Protein AF-A0A4Q1SDW2-F1 (afdb_monomer_lite)

Foldseek 3Di:
DDDDDDDDDDDDDDDDDDDDPDPDDDDDPDPPPDDCPPPPPPPDPPPPLFPAPVLLVVLVVLLVVLLVCLLLVLLVVCCVVCVVHNDDSVVLNVCLVQELVRVLSSNLSSLVSSCVPSQVVVCVVVVHGLCVRLVQVVVLCVVCVVVLLVLLLVLLVVLVVLLVVFDADLDFSLLSNLLPALVSLVSCLCCQLAVVLLVLLCSLLSHQLSNQLSVLVVCCVVVVDPPCCSVVPSNVVSLQVSLLVQLVVCCNRRVNGVSVSVSSSVLSSVLNCQCVVSVHSNSSSSSSSSNSNNVSVVVCVQCVRSVRSVSSND

Radius of gyration: 30.74 Å; chains: 1; bounding box: 97×63×90 Å

InterPro domains:
  IPR003675 CAAX prenyl protease 2/Lysostaphin resistance protein A-like domain [PF02517] (184-293)

pLDDT: mean 86.18, std 18.73, range [32.09, 98.81]

Sequence (314 aa):
MTPLEDDLQTEHPQEASGFPAVAVPTPTFGTVSGENVPPFPAEFFRPRMTPNIGHTALFFLLAFIALLIGQSLGIFLFQQLHFFGHQTLRQLANAAQDDPRVSLPVQGFSYALVALVVIPTFSLLWHEPFRIGIHWNADVARRRFLILALGGLGSGFGIGLLGNFLPMPKDPPIMQDIMHSPLGAWMMLIFGVTIAPLLEELAFRGFLLPSLVNGVRWLEREQIIGPAAARLVGIPVSILITSLGFAIMHSPQVSHAWGPLVLIGGVSIVLCIVRLTLDSLAASVVVHAAYNFTLFAGMIAATGGFRHLERLTT

Organism: NCBI:txid1560006

Secondary structure (DSSP, 8-state):
-----------------------PPP-------------------PPP--S-HHHHHHHHHHHHHHHHHHHHHHHHHHHHTTBTBS--HHHHHHHHHH-HHHHHHHHHHHHHHHHHHHHHHHHHHHTS-HHHHTT--HHHHHHTHHHHHHHHHHHHHHHHHHHTTS---SS-HHHHHHHT-HHHHHHHHHIIIIIHHHHHHIIIIIIIHHHHHHHHHHHHHTTSS-HHHIIIIIHHHHHHHHHHHHHHHTGGGGTT-HHHHHHHHHHHHHHHHHHHHTT-HHHHHHHHHHHHHHHHHHHHHHHTTTT-GGGG--

Structure (mmCIF, N/CA/C/O backbone):
data_AF-A0A4Q1SDW2-F1
#
_entry.id   AF-A0A4Q1SDW2-F1
#
loop_
_atom_site.group_PDB
_atom_site.id
_atom_site.type_symbol
_atom_site.label_atom_id
_atom_site.label_alt_id
_atom_site.label_comp_id
_atom_site.label_asym_id
_atom_site.label_entity_id
_atom_site.label_seq_id
_atom_site.pdbx_PDB_ins_code
_atom_site.Cartn_x
_atom_site.Cartn_y
_atom_site.Cartn_z
_atom_site.occupancy
_atom_site.B_iso_or_equiv
_atom_site.auth_seq_id
_atom_site.auth_comp_id
_atom_site.auth_asym_id
_atom_site.auth_atom_id
_atom_site.pdbx_PDB_model_num
ATOM 1 N N . MET A 1 1 ? -70.240 5.453 -57.716 1.00 38.56 1 MET A N 1
ATOM 2 C CA . MET A 1 1 ? -69.817 6.395 -58.770 1.00 38.56 1 MET A CA 1
ATOM 3 C C . MET A 1 1 ? -68.314 6.575 -58.643 1.00 38.56 1 MET A C 1
ATOM 5 O O . MET A 1 1 ? -67.865 7.052 -57.614 1.00 38.56 1 MET A O 1
ATOM 9 N N . THR A 1 2 ? -67.551 6.087 -59.616 1.00 43.25 2 THR A N 1
ATOM 10 C CA . THR A 1 2 ? -66.193 6.559 -59.961 1.00 43.25 2 THR A CA 1
ATOM 11 C C . THR A 1 2 ? -66.293 7.929 -60.666 1.00 43.25 2 THR A C 1
ATOM 13 O O . THR A 1 2 ? -67.409 8.294 -61.044 1.00 43.25 2 THR A O 1
ATOM 16 N N . PRO A 1 3 ? -65.190 8.584 -61.073 1.00 55.31 3 PRO A N 1
ATOM 17 C CA . PRO A 1 3 ? -63.931 8.935 -60.388 1.00 55.31 3 PRO A CA 1
ATOM 18 C C . PRO A 1 3 ? -63.609 10.448 -60.592 1.00 55.31 3 PRO A C 1
ATOM 20 O O . PRO A 1 3 ? -64.403 11.139 -61.223 1.00 55.31 3 PRO A O 1
ATOM 23 N N . LEU A 1 4 ? -62.464 10.953 -60.104 1.00 38.81 4 LEU A N 1
ATOM 24 C CA . LEU A 1 4 ? -61.458 11.727 -60.878 1.00 38.81 4 LEU A CA 1
ATOM 25 C C . LEU A 1 4 ? -60.525 12.564 -59.986 1.00 38.81 4 LEU A C 1
ATOM 27 O O . LEU A 1 4 ? -60.952 13.248 -59.059 1.00 38.81 4 LEU A O 1
ATOM 31 N N . GLU A 1 5 ? -59.243 12.431 -60.316 1.00 44.06 5 GLU A N 1
ATOM 32 C CA . GLU A 1 5 ? -58.085 13.233 -59.928 1.00 44.06 5 GLU A CA 1
ATOM 33 C C . GLU A 1 5 ? -58.186 14.665 -60.490 1.00 44.06 5 GLU A C 1
ATOM 35 O O . GLU A 1 5 ? -58.729 14.846 -61.575 1.00 44.06 5 GLU A O 1
ATOM 40 N N . ASP A 1 6 ? -57.626 15.642 -59.771 1.00 42.97 6 ASP A N 1
ATOM 41 C CA . ASP A 1 6 ? -57.146 16.937 -60.292 1.00 42.97 6 ASP A CA 1
ATOM 42 C C . ASP A 1 6 ? -56.081 17.427 -59.283 1.00 42.97 6 ASP A C 1
ATOM 44 O O . ASP A 1 6 ? -56.359 17.553 -58.090 1.00 42.97 6 ASP A O 1
ATOM 48 N N . ASP A 1 7 ? -54.785 17.370 -59.580 1.00 38.41 7 ASP A N 1
ATOM 49 C CA . ASP A 1 7 ? -53.998 18.225 -60.479 1.00 38.41 7 ASP A CA 1
ATOM 50 C C . ASP A 1 7 ? -53.722 19.613 -59.867 1.00 38.41 7 ASP A C 1
ATOM 52 O O . ASP A 1 7 ? -54.578 20.492 -59.796 1.00 38.41 7 ASP A O 1
ATOM 56 N N . LEU A 1 8 ? -52.494 19.794 -59.371 1.00 37.44 8 LEU A N 1
ATOM 57 C CA . LEU A 1 8 ? -51.951 21.095 -58.977 1.00 37.44 8 LEU A CA 1
ATOM 58 C C . LEU A 1 8 ? -50.502 21.178 -59.455 1.00 37.44 8 LEU A C 1
ATOM 60 O O . LEU A 1 8 ? -49.563 20.734 -58.791 1.00 37.44 8 LEU A O 1
ATOM 64 N N . GLN A 1 9 ? -50.351 21.777 -60.632 1.00 32.47 9 GLN A N 1
ATOM 65 C CA . GLN A 1 9 ? -49.105 22.295 -61.177 1.00 32.47 9 GLN A CA 1
ATOM 66 C C . GLN A 1 9 ? -49.153 23.831 -61.247 1.00 32.47 9 GLN A C 1
ATOM 68 O O . GLN A 1 9 ? -50.190 24.407 -61.563 1.00 32.47 9 GLN A O 1
ATOM 73 N N . THR A 1 10 ? -47.967 24.439 -61.064 1.00 32.09 10 THR A N 1
ATOM 74 C CA . THR A 1 10 ? -47.515 25.789 -61.502 1.00 32.09 10 THR A CA 1
ATOM 75 C C . THR A 1 10 ? -48.103 27.008 -60.757 1.00 32.09 10 THR A C 1
ATOM 77 O O . THR A 1 10 ? -49.274 27.024 -60.429 1.00 32.09 10 THR A O 1
ATOM 80 N N . GLU A 1 11 ? -47.386 28.085 -60.401 1.00 32.66 11 GLU A N 1
ATOM 81 C CA . GLU A 1 11 ? -46.108 28.643 -60.866 1.00 32.66 11 GLU A CA 1
ATOM 82 C C . GLU A 1 11 ? -45.588 29.739 -59.887 1.00 32.66 11 GLU A C 1
ATOM 84 O O . GLU A 1 11 ? -46.384 30.462 -59.297 1.00 32.66 11 GLU A O 1
ATOM 89 N N . HIS A 1 12 ? -44.252 29.845 -59.771 1.00 36.00 12 HIS A N 1
ATOM 90 C CA . HIS A 1 12 ? -43.360 30.993 -59.456 1.00 36.00 12 HIS A CA 1
ATOM 91 C C . HIS A 1 12 ? -43.600 31.991 -58.285 1.00 36.00 12 HIS A C 1
ATOM 93 O O . HIS A 1 12 ? -44.704 32.460 -58.032 1.00 36.00 12 HIS A O 1
ATOM 99 N N . PRO A 1 13 ? -42.507 32.433 -57.615 1.00 33.06 13 PRO A N 1
ATOM 100 C CA . PRO A 1 13 ? -41.787 33.621 -58.104 1.00 33.06 13 PRO A CA 1
ATOM 101 C C . PRO A 1 13 ? -40.260 33.483 -58.199 1.00 33.06 13 PRO A C 1
ATOM 103 O O . PRO A 1 13 ? -39.630 32.631 -57.577 1.00 33.06 13 PRO A O 1
ATOM 106 N N . GLN A 1 14 ? -39.702 34.342 -59.052 1.00 36.50 14 GLN A N 1
ATOM 107 C CA . GLN A 1 14 ? -38.292 34.511 -59.386 1.00 36.50 14 GLN A CA 1
ATOM 108 C C . GLN A 1 14 ? -37.478 35.222 -58.287 1.00 36.50 14 GLN A C 1
ATOM 110 O O . GLN A 1 14 ? -37.950 36.149 -57.638 1.00 36.50 14 GLN A O 1
ATOM 115 N N . GLU A 1 15 ? -36.238 34.744 -58.166 1.00 41.88 15 GLU A N 1
ATOM 116 C CA . GLU A 1 15 ? -34.953 35.395 -57.861 1.00 41.88 15 GLU A CA 1
ATOM 117 C C . GLU A 1 15 ? -34.865 36.683 -57.020 1.00 41.88 15 GLU A C 1
ATOM 119 O O . GLU A 1 15 ? -35.291 37.765 -57.414 1.00 41.88 15 GLU A O 1
ATOM 124 N N . ALA A 1 16 ? -34.031 36.591 -55.976 1.00 35.09 16 ALA A N 1
ATOM 125 C CA . ALA A 1 16 ? -33.112 37.660 -55.596 1.00 35.09 16 ALA A CA 1
ATOM 126 C C . ALA A 1 16 ? -31.698 37.085 -55.374 1.00 35.09 16 ALA A C 1
ATOM 128 O O . ALA A 1 16 ? -31.408 36.429 -54.378 1.00 35.09 16 ALA A O 1
ATOM 129 N N . SER A 1 17 ? -30.859 37.310 -56.384 1.00 40.81 17 SER A N 1
ATOM 130 C CA . SER A 1 17 ? -29.402 37.488 -56.391 1.00 40.81 17 SER A CA 1
ATOM 131 C C . SER A 1 17 ? -28.571 37.186 -55.129 1.00 40.81 17 SER A C 1
ATOM 133 O O . SER A 1 17 ? -28.680 37.876 -54.116 1.00 40.81 17 SER A O 1
ATOM 135 N N . GLY A 1 18 ? -27.539 36.358 -55.336 1.00 39.91 18 GLY A N 1
ATOM 136 C CA . GLY A 1 18 ? -26.171 36.732 -54.965 1.00 39.91 18 GLY A CA 1
ATOM 137 C C . GLY A 1 18 ? -25.461 35.792 -54.002 1.00 39.91 18 GLY A C 1
ATOM 138 O O . GLY A 1 18 ? -25.510 36.045 -52.816 1.00 39.91 18 GLY A O 1
ATOM 139 N N . PHE A 1 19 ? -24.748 34.789 -54.526 1.00 38.56 19 PHE A N 1
ATOM 140 C CA . PHE A 1 19 ? -23.366 34.411 -54.165 1.00 38.56 19 PHE A CA 1
ATOM 141 C C . PHE A 1 19 ? -22.850 33.432 -55.243 1.00 38.56 19 PHE A C 1
ATOM 143 O O . PHE A 1 19 ? -23.593 32.530 -55.635 1.00 38.56 19 PHE A O 1
ATOM 150 N N . PRO A 1 20 ? -21.622 33.587 -55.776 1.00 41.34 20 PRO A N 1
ATOM 151 C CA . PRO A 1 20 ? -21.088 32.651 -56.760 1.00 41.34 20 PRO A CA 1
ATOM 152 C C . PRO A 1 20 ? -20.878 31.274 -56.120 1.00 41.34 20 PRO A C 1
ATOM 154 O O . PRO A 1 20 ? -20.334 31.167 -55.020 1.00 41.34 20 PRO A O 1
ATOM 157 N N . ALA A 1 21 ? -21.299 30.219 -56.820 1.00 43.81 21 ALA A N 1
ATOM 158 C CA . ALA A 1 21 ? -21.033 28.842 -56.431 1.00 43.81 21 ALA A CA 1
ATOM 159 C C . ALA A 1 21 ? -19.514 28.624 -56.339 1.00 43.81 21 ALA A C 1
ATOM 161 O O . ALA A 1 21 ? -18.807 28.638 -57.348 1.00 43.81 21 ALA A O 1
ATOM 162 N N . VAL A 1 22 ? -19.005 28.442 -55.121 1.00 44.62 22 VAL A N 1
ATOM 163 C CA . VAL A 1 22 ? -17.627 28.006 -54.898 1.00 44.62 22 VAL A CA 1
ATOM 164 C C . VAL A 1 22 ? -17.533 26.574 -55.410 1.00 44.62 22 VAL A C 1
ATOM 166 O O . VAL A 1 22 ? -18.111 25.658 -54.826 1.00 44.62 22 VAL A O 1
ATOM 169 N N . ALA A 1 23 ? -16.832 26.382 -56.526 1.00 44.25 23 ALA A N 1
ATOM 170 C CA . ALA A 1 23 ? -16.459 25.057 -56.990 1.00 44.25 23 ALA A CA 1
ATOM 171 C C . ALA A 1 23 ? -15.641 24.375 -55.885 1.00 44.25 23 ALA A C 1
ATOM 173 O O . ALA A 1 23 ? -14.554 24.833 -55.533 1.00 44.25 23 ALA A O 1
ATOM 174 N N . VAL A 1 24 ? -16.177 23.297 -55.315 1.00 47.66 24 VAL A N 1
ATOM 175 C CA . VAL A 1 24 ? -15.423 22.419 -54.419 1.00 47.66 24 VAL A CA 1
ATOM 176 C C . VAL A 1 24 ? -14.307 21.792 -55.262 1.00 47.66 24 VAL A C 1
ATOM 178 O O . VAL A 1 24 ? -14.626 21.089 -56.226 1.00 47.66 24 VAL A O 1
ATOM 181 N N . PRO A 1 25 ? -13.016 22.027 -54.964 1.00 42.66 25 PRO A N 1
ATOM 182 C CA . PRO A 1 25 ? -11.951 21.389 -55.715 1.00 42.66 25 PRO A CA 1
ATOM 183 C C . PRO A 1 25 ? -12.013 19.889 -55.439 1.00 42.66 25 PRO A C 1
ATOM 185 O O . PRO A 1 25 ? -11.888 19.442 -54.299 1.00 42.66 25 PRO A O 1
ATOM 188 N N . THR A 1 26 ? -12.218 19.099 -56.488 1.00 43.81 26 THR A N 1
ATOM 189 C CA . THR A 1 26 ? -11.988 17.656 -56.444 1.00 43.81 26 THR A CA 1
ATOM 190 C C . THR A 1 26 ? -10.513 17.442 -56.087 1.00 43.81 26 THR A C 1
ATOM 192 O O . THR A 1 26 ? -9.664 18.061 -56.732 1.00 43.81 26 THR A O 1
ATOM 195 N N . PRO A 1 27 ? -10.158 16.623 -55.080 1.00 39.97 27 PRO A N 1
ATOM 196 C CA . PRO A 1 27 ? -8.759 16.406 -54.750 1.00 39.97 27 PRO A CA 1
ATOM 197 C C . PRO A 1 27 ? -8.099 15.656 -55.908 1.00 39.97 27 PRO A C 1
ATOM 199 O O . PRO A 1 27 ? -8.271 14.451 -56.084 1.00 39.97 27 PRO A O 1
ATOM 202 N N . THR A 1 28 ? -7.343 16.383 -56.725 1.00 41.81 28 THR A N 1
ATOM 203 C CA . THR A 1 28 ? -6.360 15.802 -57.630 1.00 41.81 28 THR A CA 1
ATOM 204 C C . THR A 1 28 ? -5.290 15.147 -56.771 1.00 41.81 28 THR A C 1
ATOM 206 O O . THR A 1 28 ? -4.496 15.839 -56.133 1.00 41.81 28 THR A O 1
ATOM 209 N N . PHE A 1 29 ? -5.264 13.814 -56.743 1.00 46.78 29 PHE A N 1
ATOM 210 C CA . PHE A 1 29 ? -4.116 13.056 -56.255 1.00 46.78 29 PHE A CA 1
ATOM 211 C C . PHE A 1 29 ? -2.945 13.291 -57.213 1.00 46.78 29 PHE A C 1
ATOM 213 O O . PHE A 1 29 ? -2.708 12.526 -58.144 1.00 46.78 29 PHE A O 1
ATOM 220 N N . GLY A 1 30 ? -2.240 14.401 -57.005 1.00 38.22 30 GLY A N 1
ATOM 221 C CA . GLY A 1 30 ? -0.928 14.614 -57.583 1.00 38.22 30 GLY A CA 1
ATOM 222 C C . GLY A 1 30 ? 0.031 13.605 -56.967 1.00 38.22 30 GLY A C 1
ATOM 223 O O . GLY A 1 30 ? 0.191 13.548 -55.749 1.00 38.22 30 GLY A O 1
ATOM 224 N N . THR A 1 31 ? 0.666 12.796 -57.806 1.00 43.88 31 THR A N 1
ATOM 225 C CA . THR A 1 31 ? 1.864 12.045 -57.438 1.00 43.88 31 THR A CA 1
ATOM 226 C C . THR A 1 31 ? 2.950 13.048 -57.061 1.00 43.88 31 THR A C 1
ATOM 228 O O . THR A 1 31 ? 3.636 13.578 -57.934 1.00 43.88 31 THR A O 1
ATOM 231 N N . VAL A 1 32 ? 3.081 13.344 -55.766 1.00 45.25 32 VAL A N 1
ATOM 232 C CA . VAL A 1 32 ? 4.218 14.097 -55.233 1.00 45.25 32 VAL A CA 1
ATOM 233 C C . VAL A 1 32 ? 5.438 13.193 -55.354 1.00 45.25 32 VAL A C 1
ATOM 235 O O . VAL A 1 32 ? 5.646 12.260 -54.581 1.00 45.25 32 VAL A O 1
ATOM 238 N N . SER A 1 33 ? 6.217 13.441 -56.397 1.00 48.88 33 SER A N 1
ATOM 239 C CA . SER A 1 33 ? 7.547 12.891 -56.576 1.00 48.88 33 SER A CA 1
ATOM 240 C C . SER A 1 33 ? 8.461 13.401 -55.463 1.00 48.88 33 SER A C 1
ATOM 242 O O . SER A 1 33 ? 8.818 14.573 -55.456 1.00 48.88 33 SER A O 1
ATOM 244 N N . GLY A 1 34 ? 8.851 12.508 -54.554 1.00 52.38 34 GLY A N 1
ATOM 245 C CA . GLY A 1 34 ? 10.185 12.483 -53.946 1.00 52.38 34 GLY A CA 1
ATOM 246 C C . GLY A 1 34 ? 10.730 13.773 -53.330 1.00 52.38 34 GLY A C 1
ATOM 247 O O . GLY A 1 34 ? 11.931 14.012 -53.445 1.00 52.38 34 GLY A O 1
ATOM 248 N N . GLU A 1 35 ? 9.917 14.581 -52.649 1.00 44.59 35 GLU A N 1
ATOM 249 C CA . GLU A 1 35 ? 10.481 15.550 -51.713 1.00 44.59 35 GLU A CA 1
ATOM 250 C C . GLU A 1 35 ? 10.954 14.795 -50.472 1.00 44.59 35 GLU A C 1
ATOM 252 O O . GLU A 1 35 ? 10.166 14.256 -49.693 1.00 44.59 35 GLU A O 1
ATOM 257 N N . ASN A 1 36 ? 12.279 14.723 -50.334 1.00 54.94 36 ASN A N 1
ATOM 258 C CA . ASN A 1 36 ? 12.968 14.341 -49.113 1.00 54.94 36 ASN A CA 1
ATOM 259 C C . ASN A 1 36 ? 12.512 15.271 -47.983 1.00 54.94 36 ASN A C 1
ATOM 261 O O . ASN A 1 36 ? 13.149 16.287 -47.713 1.00 54.94 36 ASN A O 1
ATOM 265 N N . VAL A 1 37 ? 11.420 14.913 -47.308 1.00 55.66 37 VAL A N 1
ATOM 266 C CA . VAL A 1 37 ? 11.174 15.371 -45.946 1.00 55.66 37 VAL A CA 1
ATOM 267 C C . VAL A 1 37 ? 12.397 14.899 -45.164 1.00 55.66 37 VAL A C 1
ATOM 269 O O . VAL A 1 37 ? 12.600 13.682 -45.073 1.00 55.66 37 VAL A O 1
ATOM 272 N N . PRO A 1 38 ? 13.271 15.799 -44.672 1.00 55.69 38 PRO A N 1
ATOM 273 C CA . PRO A 1 38 ? 14.366 15.361 -43.828 1.00 55.69 38 PRO A CA 1
ATOM 274 C C . PRO A 1 38 ? 13.730 14.561 -42.688 1.00 55.69 38 PRO A C 1
ATOM 276 O O . PRO A 1 38 ? 12.723 15.023 -42.138 1.00 55.69 38 PRO A O 1
ATOM 279 N N . PRO A 1 39 ? 14.229 13.353 -42.362 1.00 62.28 39 PRO A N 1
ATOM 280 C CA . PRO A 1 39 ? 13.718 12.640 -41.205 1.00 62.28 39 PRO A CA 1
ATOM 281 C C . PRO A 1 39 ? 13.776 13.631 -40.050 1.00 62.28 39 PRO A C 1
ATOM 283 O O . PRO A 1 39 ? 14.839 14.211 -39.810 1.00 62.28 39 PRO A O 1
ATOM 286 N N . PHE A 1 40 ? 12.636 13.888 -39.393 1.00 57.00 40 PHE A N 1
ATOM 287 C CA . PHE A 1 40 ? 12.644 14.606 -38.122 1.00 57.00 40 PHE A CA 1
ATOM 288 C C . PHE A 1 40 ? 13.808 14.022 -37.329 1.00 57.00 40 PHE A C 1
ATOM 290 O O . PHE A 1 40 ? 13.846 12.790 -37.203 1.00 57.00 40 PHE A O 1
ATOM 297 N N . PRO A 1 41 ? 14.795 14.828 -36.893 1.00 50.66 41 PRO A N 1
ATOM 298 C CA . PRO A 1 41 ? 15.899 14.276 -36.144 1.00 50.66 41 PRO A CA 1
ATOM 299 C C . PRO A 1 41 ? 15.267 13.516 -34.987 1.00 50.66 41 PRO A C 1
ATOM 301 O O . PRO A 1 41 ? 14.543 14.088 -34.173 1.00 50.66 41 PRO A O 1
ATOM 304 N N . ALA A 1 42 ? 15.483 12.201 -34.959 1.00 49.66 42 ALA A N 1
ATOM 305 C CA . ALA A 1 42 ? 15.087 11.325 -33.869 1.00 49.66 42 ALA A CA 1
ATOM 306 C C . ALA A 1 42 ? 15.963 11.616 -32.639 1.00 49.66 42 ALA A C 1
ATOM 308 O O . ALA A 1 42 ? 16.452 10.710 -31.964 1.00 49.66 42 ALA A O 1
ATOM 309 N N . GLU A 1 43 ? 16.203 12.898 -32.365 1.00 48.88 43 GLU A N 1
ATOM 310 C CA . GLU A 1 43 ? 16.789 13.390 -31.146 1.00 48.88 43 GLU A CA 1
ATOM 311 C C . GLU A 1 43 ? 15.797 13.103 -30.016 1.00 48.88 43 GLU A C 1
ATOM 313 O O . GLU A 1 43 ? 14.906 13.869 -29.672 1.00 48.88 43 GLU A O 1
ATOM 318 N N . PHE A 1 44 ? 15.992 11.920 -29.441 1.00 50.44 44 PHE A N 1
ATOM 319 C CA . PHE A 1 44 ? 15.917 11.688 -28.010 1.00 50.44 44 PHE A CA 1
ATOM 320 C C . PHE A 1 44 ? 14.566 11.950 -27.332 1.00 50.44 44 PHE A C 1
ATOM 322 O O . PHE A 1 44 ? 14.526 12.554 -26.260 1.00 50.44 44 PHE A O 1
ATOM 329 N N . PHE A 1 45 ? 13.480 11.321 -27.792 1.00 47.75 45 PHE A N 1
ATOM 330 C CA . PHE A 1 45 ? 12.442 10.910 -26.835 1.00 47.75 45 PHE A CA 1
ATOM 331 C C . PHE A 1 45 ? 13.014 9.803 -25.938 1.00 47.75 45 PHE A C 1
ATOM 333 O O . PHE A 1 45 ? 12.760 8.615 -26.120 1.00 47.75 45 PHE A O 1
ATOM 340 N N . ARG A 1 46 ? 13.858 10.180 -24.970 1.00 60.31 46 ARG A N 1
ATOM 341 C CA . ARG A 1 46 ? 14.246 9.291 -23.875 1.00 60.31 46 ARG A CA 1
ATOM 342 C C . ARG A 1 46 ? 13.017 9.185 -22.968 1.00 60.31 46 ARG A C 1
ATOM 344 O O . ARG A 1 46 ? 12.631 10.206 -22.400 1.00 60.31 46 ARG A O 1
ATOM 351 N N . PRO A 1 47 ? 12.398 7.998 -22.808 1.00 66.75 47 PRO A N 1
ATOM 352 C CA . PRO A 1 47 ? 11.281 7.849 -21.885 1.00 66.75 47 PRO A CA 1
ATOM 353 C C . PRO A 1 47 ? 11.718 8.336 -20.504 1.00 66.75 47 PRO A C 1
ATOM 355 O O . PRO A 1 47 ? 12.765 7.906 -20.007 1.00 66.75 47 PRO A O 1
ATOM 358 N N . ARG A 1 48 ? 10.957 9.260 -19.907 1.00 72.00 48 ARG A N 1
ATOM 359 C CA . ARG A 1 48 ? 11.229 9.734 -18.548 1.00 72.00 48 ARG A CA 1
ATOM 360 C C . ARG A 1 48 ? 11.138 8.538 -17.599 1.00 72.00 48 ARG A C 1
ATOM 362 O O . ARG A 1 48 ? 10.103 7.890 -17.498 1.00 72.00 48 ARG A O 1
ATOM 369 N N . MET A 1 49 ? 12.240 8.234 -16.919 1.00 84.50 49 MET A N 1
ATOM 370 C CA . MET A 1 49 ? 12.333 7.152 -15.935 1.00 84.50 49 MET A CA 1
ATOM 371 C C . MET A 1 49 ? 11.858 7.650 -14.565 1.00 84.50 49 MET A C 1
ATOM 373 O O . MET A 1 49 ? 12.639 7.801 -13.626 1.00 84.50 49 MET A O 1
ATOM 377 N N . THR A 1 50 ? 10.574 7.996 -14.483 1.00 89.94 50 THR A N 1
ATOM 378 C CA . THR A 1 50 ? 9.917 8.464 -13.259 1.00 89.94 50 THR A CA 1
ATOM 379 C C . THR A 1 50 ? 9.071 7.347 -12.642 1.00 89.94 50 THR A C 1
ATOM 381 O O . THR A 1 50 ? 8.391 6.642 -13.385 1.00 89.94 50 THR A O 1
ATOM 384 N N . PRO A 1 51 ? 9.085 7.182 -11.308 1.00 94.62 51 PRO A N 1
ATOM 385 C CA . PRO A 1 51 ? 10.043 7.754 -10.359 1.00 94.62 51 PRO A CA 1
ATOM 386 C C . PRO A 1 51 ? 11.451 7.145 -10.507 1.00 94.62 51 PRO A C 1
ATOM 388 O O . PRO A 1 51 ? 11.629 6.055 -11.044 1.00 94.62 51 PRO A O 1
ATOM 391 N N . ASN A 1 52 ? 12.458 7.864 -10.008 1.00 95.88 52 ASN A N 1
ATOM 392 C CA . ASN A 1 52 ? 13.852 7.419 -9.903 1.00 95.88 52 ASN A CA 1
ATOM 393 C C . ASN A 1 52 ? 14.225 7.335 -8.411 1.00 95.88 52 ASN A C 1
ATOM 395 O O . ASN A 1 52 ? 13.405 7.671 -7.557 1.00 95.88 52 ASN A O 1
ATOM 399 N N . ILE A 1 53 ? 15.441 6.896 -8.077 1.00 96.50 53 ILE A N 1
ATOM 400 C CA . ILE A 1 53 ? 15.846 6.691 -6.673 1.00 96.50 53 ILE A CA 1
ATOM 401 C C . ILE A 1 53 ? 15.760 7.985 -5.846 1.00 96.50 53 ILE A C 1
ATOM 403 O O . ILE A 1 53 ? 15.316 7.947 -4.700 1.00 96.50 53 ILE A O 1
ATOM 407 N N . GLY A 1 54 ? 16.105 9.137 -6.431 1.00 97.31 54 GLY A N 1
ATOM 408 C CA . GLY A 1 54 ? 15.971 10.441 -5.772 1.00 97.31 54 GLY A CA 1
ATOM 409 C C . GLY A 1 54 ? 14.515 10.800 -5.467 1.00 97.31 54 GLY A C 1
ATOM 410 O O . GLY A 1 54 ? 14.212 11.252 -4.365 1.00 97.31 54 GLY A O 1
ATOM 411 N N . HIS A 1 55 ? 13.594 10.523 -6.397 1.00 97.81 55 HIS A N 1
ATOM 412 C CA . HIS A 1 55 ? 12.154 10.680 -6.164 1.00 97.81 55 HIS A CA 1
ATOM 413 C C . HIS A 1 55 ? 11.666 9.801 -5.009 1.00 97.81 55 HIS A C 1
ATOM 415 O O . HIS A 1 55 ? 10.899 10.265 -4.172 1.00 97.81 55 HIS A O 1
ATOM 421 N N . THR A 1 56 ? 12.127 8.554 -4.938 1.00 98.38 56 THR A N 1
ATOM 422 C CA . THR A 1 56 ? 11.774 7.627 -3.857 1.00 98.38 56 THR A CA 1
ATOM 423 C C . THR A 1 56 ? 12.310 8.097 -2.508 1.00 98.38 56 THR A C 1
ATOM 425 O O . THR A 1 56 ? 11.561 8.122 -1.535 1.00 98.38 56 THR A O 1
ATOM 428 N N . ALA A 1 57 ? 13.571 8.532 -2.441 1.00 98.50 57 ALA A N 1
ATOM 429 C CA . ALA A 1 57 ? 14.152 9.087 -1.220 1.00 98.50 57 ALA A CA 1
ATOM 430 C C . ALA A 1 57 ? 13.378 10.326 -0.738 1.00 98.50 57 ALA A C 1
ATOM 432 O O . ALA A 1 57 ? 13.032 10.422 0.439 1.00 98.50 57 ALA A O 1
ATOM 433 N N . LEU A 1 58 ? 13.038 11.235 -1.659 1.00 98.62 58 LEU A N 1
ATOM 434 C CA . LEU A 1 58 ? 12.225 12.409 -1.352 1.00 98.62 58 LEU A CA 1
ATOM 435 C C . LEU A 1 58 ? 10.817 12.021 -0.880 1.00 98.62 58 LEU A C 1
ATOM 437 O O . LEU A 1 58 ? 10.330 12.593 0.090 1.00 98.62 58 LEU A O 1
ATOM 441 N N . PHE A 1 59 ? 10.175 11.037 -1.520 1.00 98.62 59 PHE A N 1
ATOM 442 C CA . PHE A 1 59 ? 8.864 10.539 -1.102 1.00 98.62 59 PHE A CA 1
ATOM 443 C C . PHE A 1 59 ? 8.903 10.036 0.341 1.00 98.62 59 PHE A C 1
ATOM 445 O O . PHE A 1 59 ? 8.094 10.480 1.149 1.00 98.62 59 PHE A O 1
ATOM 452 N N . PHE A 1 60 ? 9.852 9.160 0.686 1.00 98.38 60 PHE A N 1
ATOM 453 C CA . PHE A 1 60 ? 9.944 8.616 2.042 1.00 98.38 60 PHE A CA 1
ATOM 454 C C . PHE A 1 60 ? 10.290 9.687 3.077 1.00 98.38 60 PHE A C 1
ATOM 456 O O . PHE A 1 60 ? 9.743 9.651 4.176 1.00 98.38 60 PHE A O 1
ATOM 463 N N . LEU A 1 61 ? 11.127 10.670 2.730 1.00 98.62 61 LEU A N 1
ATOM 464 C CA . LEU A 1 61 ? 11.420 11.805 3.605 1.00 98.62 61 LEU A CA 1
ATOM 465 C C . LEU A 1 61 ? 10.161 12.637 3.891 1.00 98.62 61 LEU A C 1
ATOM 467 O O . LEU A 1 61 ? 9.839 12.899 5.050 1.00 98.62 61 LEU A O 1
ATOM 471 N N . LEU A 1 62 ? 9.432 13.028 2.842 1.00 98.62 62 LEU A N 1
ATOM 472 C CA . LEU A 1 62 ? 8.198 13.804 2.977 1.00 98.62 62 LEU A CA 1
ATOM 473 C C . LEU A 1 62 ? 7.119 13.011 3.713 1.00 98.62 62 LEU A C 1
ATOM 475 O O . LEU A 1 62 ? 6.462 13.559 4.593 1.00 98.62 62 LEU A O 1
ATOM 479 N N . ALA A 1 63 ? 6.965 11.725 3.391 1.00 98.25 63 ALA A N 1
ATOM 480 C CA . ALA A 1 63 ? 6.017 10.844 4.055 1.00 98.25 63 ALA A CA 1
ATOM 481 C C . ALA A 1 63 ? 6.353 10.697 5.541 1.00 98.25 63 ALA A C 1
ATOM 483 O O . ALA A 1 63 ? 5.465 10.847 6.368 1.00 98.25 63 ALA A O 1
ATOM 484 N N . PHE A 1 64 ? 7.620 10.487 5.904 1.00 98.00 64 PHE A N 1
ATOM 485 C CA . PHE A 1 64 ? 8.040 10.398 7.302 1.00 98.00 64 PHE A CA 1
ATOM 486 C C . PHE A 1 64 ? 7.717 11.679 8.083 1.00 98.00 64 PHE A C 1
ATOM 488 O O . PHE A 1 64 ? 7.088 11.615 9.137 1.00 98.00 64 PHE A O 1
ATOM 495 N N . ILE A 1 65 ? 8.069 12.849 7.539 1.00 98.38 65 ILE A N 1
ATOM 496 C CA . ILE A 1 65 ? 7.766 14.144 8.166 1.00 98.38 65 ILE A CA 1
ATOM 497 C C . ILE A 1 65 ? 6.249 14.344 8.295 1.00 98.38 65 ILE A C 1
ATOM 499 O O . ILE A 1 65 ? 5.761 14.699 9.367 1.00 98.38 65 ILE A O 1
ATOM 503 N N . ALA A 1 66 ? 5.490 14.082 7.228 1.00 98.19 66 ALA A N 1
ATOM 504 C CA . ALA A 1 66 ? 4.038 14.223 7.226 1.00 98.19 66 ALA A CA 1
ATOM 505 C C . ALA A 1 66 ? 3.353 13.236 8.183 1.00 98.19 66 ALA A C 1
ATOM 507 O O . ALA A 1 66 ? 2.380 13.611 8.826 1.00 98.19 66 ALA A O 1
ATOM 508 N N . LEU A 1 67 ? 3.869 12.014 8.338 1.00 97.06 67 LEU A N 1
ATOM 509 C CA . LEU A 1 67 ? 3.378 11.054 9.326 1.00 97.06 67 LEU A CA 1
ATOM 510 C C . LEU A 1 67 ? 3.643 11.546 10.753 1.00 97.06 67 LEU A C 1
ATOM 512 O O . LEU A 1 67 ? 2.729 11.524 11.568 1.00 97.06 67 LEU A O 1
ATOM 516 N N . LEU A 1 68 ? 4.841 12.052 11.065 1.00 96.62 68 LEU A N 1
ATOM 517 C CA . LEU A 1 68 ? 5.144 12.591 12.400 1.00 96.62 68 LEU A CA 1
ATOM 518 C C . LEU A 1 68 ? 4.268 13.800 12.758 1.00 96.62 68 LEU A C 1
ATOM 520 O O . LEU A 1 68 ? 3.724 13.879 13.866 1.00 96.62 68 LEU A O 1
ATOM 524 N N . ILE A 1 69 ? 4.113 14.732 11.813 1.00 97.69 69 ILE A N 1
ATOM 525 C CA . ILE A 1 69 ? 3.235 15.896 11.971 1.00 97.69 69 ILE A CA 1
ATOM 526 C C . ILE A 1 69 ? 1.785 15.434 12.098 1.00 97.69 69 ILE A C 1
ATOM 528 O O . ILE A 1 69 ? 1.084 15.889 12.994 1.00 97.69 69 ILE A O 1
ATOM 532 N N . GLY A 1 70 ? 1.346 14.514 11.239 1.00 96.50 70 GLY A N 1
ATOM 533 C CA . GLY A 1 70 ? -0.009 13.975 11.219 1.00 96.50 70 GLY A CA 1
ATOM 534 C C . GLY A 1 70 ? -0.386 13.303 12.532 1.00 96.50 70 GLY A C 1
ATOM 535 O O . GLY A 1 70 ? -1.449 13.598 13.071 1.00 96.50 70 GLY A O 1
ATOM 536 N N . GLN A 1 71 ? 0.508 12.489 13.098 1.00 94.31 71 GLN A N 1
ATOM 537 C CA . GLN A 1 71 ? 0.277 11.822 14.379 1.00 94.31 71 GLN A CA 1
ATOM 538 C C . GLN A 1 71 ? 0.146 12.851 15.506 1.00 94.31 71 GLN A C 1
ATOM 540 O O . GLN A 1 71 ? -0.828 12.841 16.257 1.00 94.31 71 GLN A O 1
ATOM 545 N N . SER A 1 72 ? 1.087 13.795 15.584 1.00 94.31 72 SER A N 1
ATOM 546 C CA . SER A 1 72 ? 1.101 14.823 16.633 1.00 94.31 72 SER A CA 1
ATOM 547 C C . SER A 1 72 ? -0.116 15.750 16.542 1.00 94.31 72 SER A C 1
ATOM 549 O O . SER A 1 72 ? -0.791 16.009 17.539 1.00 94.31 72 SER A O 1
ATOM 551 N N . LEU A 1 73 ? -0.424 16.227 15.333 1.00 95.06 73 LEU A N 1
ATOM 552 C CA . LEU A 1 73 ? -1.550 17.113 15.065 1.00 95.06 73 LEU A CA 1
ATOM 553 C C . LEU A 1 73 ? -2.887 16.386 15.231 1.00 95.06 73 LEU A C 1
ATOM 555 O O . LEU A 1 73 ? -3.810 16.959 15.796 1.00 95.06 73 LEU A O 1
ATOM 559 N N . GLY A 1 74 ? -2.994 15.130 14.798 1.00 93.81 74 GLY A N 1
ATOM 560 C CA . GLY A 1 74 ? -4.196 14.314 14.960 1.00 93.81 74 GLY A CA 1
ATOM 561 C C . GLY A 1 74 ? -4.556 14.117 16.432 1.00 93.81 74 GLY A C 1
ATOM 562 O O . GLY A 1 74 ? -5.688 14.394 16.827 1.00 93.81 74 GLY A O 1
ATOM 563 N N . ILE A 1 75 ? -3.577 13.738 17.263 1.00 92.94 75 ILE A N 1
ATOM 564 C CA . ILE A 1 75 ? -3.758 13.606 18.718 1.00 92.94 75 ILE A CA 1
ATOM 565 C C . ILE A 1 75 ? -4.156 14.957 19.336 1.00 92.94 75 ILE A C 1
ATOM 567 O O . ILE A 1 75 ? -5.095 15.024 20.132 1.00 92.94 75 ILE A O 1
ATOM 571 N N . PHE A 1 76 ? -3.481 16.044 18.950 1.00 92.69 76 PHE A N 1
ATOM 572 C CA . PHE A 1 76 ? -3.804 17.387 19.432 1.00 92.69 76 PHE A CA 1
ATOM 573 C C . PHE A 1 76 ? -5.234 17.812 19.063 1.00 92.69 76 PHE A C 1
ATO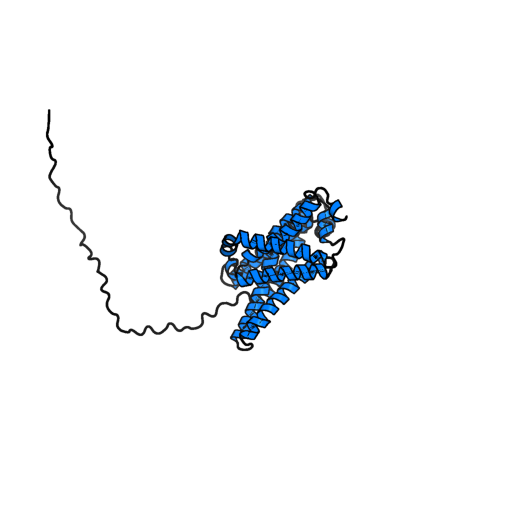M 575 O O . PHE A 1 76 ? -5.977 18.283 19.921 1.00 92.69 76 PHE A O 1
ATOM 582 N N . LEU A 1 77 ? -5.662 17.607 17.815 1.00 91.31 77 LEU A N 1
ATOM 583 C CA . LEU A 1 77 ? -7.021 17.924 17.369 1.00 91.31 77 LEU A CA 1
ATOM 584 C C . LEU A 1 77 ? -8.067 17.093 18.118 1.00 91.31 77 LEU A C 1
ATOM 586 O O . LEU A 1 77 ? -9.100 17.627 18.515 1.00 91.31 77 LEU A O 1
ATOM 590 N N . PHE A 1 78 ? -7.789 15.814 18.376 1.00 89.31 78 PHE A N 1
ATOM 591 C CA . PHE A 1 78 ? -8.677 14.947 19.156 1.00 89.31 78 PHE A CA 1
ATOM 592 C C . PHE A 1 78 ? -8.856 15.450 20.589 1.00 89.31 78 PHE A C 1
ATOM 594 O O . PHE A 1 78 ? -9.963 15.385 21.127 1.00 89.31 78 PHE A O 1
ATOM 601 N N . GLN A 1 79 ? -7.796 16.008 21.178 1.00 89.50 79 GLN A N 1
ATOM 602 C CA . GLN A 1 79 ? -7.861 16.661 22.480 1.00 89.50 79 GLN A CA 1
ATOM 603 C C . GLN A 1 79 ? -8.756 17.908 22.448 1.00 89.50 79 GLN A C 1
ATOM 605 O O . GLN A 1 79 ? -9.618 18.052 23.311 1.00 89.50 79 GLN A O 1
ATOM 610 N N . GLN A 1 80 ? -8.563 18.797 21.466 1.00 89.50 80 GLN A N 1
ATOM 611 C CA . GLN A 1 80 ? -9.307 20.064 21.362 1.00 89.50 80 GLN A CA 1
ATOM 612 C C . GLN A 1 80 ? -10.794 19.858 21.061 1.00 89.50 80 GLN A C 1
ATOM 614 O O . GLN A 1 80 ? -11.639 20.615 21.525 1.00 89.50 80 GLN A O 1
ATOM 619 N N . LEU A 1 81 ? -11.120 18.830 20.278 1.00 88.62 81 LEU A N 1
ATOM 620 C CA . LEU A 1 81 ? -12.493 18.523 19.881 1.00 88.62 81 LEU A CA 1
ATOM 621 C C . LEU A 1 81 ? -13.233 17.655 20.909 1.00 88.62 81 LEU A C 1
ATOM 623 O O . LEU A 1 81 ? -14.404 17.347 20.709 1.00 88.62 81 LEU A O 1
ATOM 627 N N . HIS A 1 82 ? -12.566 17.257 21.999 1.00 84.00 82 HIS A N 1
ATOM 628 C CA . HIS A 1 82 ? -13.132 16.445 23.080 1.00 84.00 82 HIS A CA 1
ATOM 629 C C . HIS A 1 82 ? -13.839 15.162 22.602 1.00 84.00 82 HIS A C 1
ATOM 631 O O . HIS A 1 82 ? -14.786 14.697 23.239 1.00 84.00 82 HIS A O 1
ATOM 637 N N . PHE A 1 83 ? -13.360 14.554 21.507 1.00 75.62 83 PHE A N 1
ATOM 638 C CA . PHE A 1 83 ? -13.981 13.372 20.886 1.00 75.62 83 PHE A CA 1
ATOM 639 C C . PHE A 1 83 ? -14.151 12.193 21.858 1.00 75.62 83 PHE A C 1
ATOM 641 O O . PHE A 1 83 ? -15.127 11.454 21.765 1.00 75.62 83 PHE A O 1
ATOM 648 N N . PHE A 1 84 ? -13.226 12.041 22.812 1.00 77.12 84 PHE A N 1
ATOM 649 C CA . PHE A 1 84 ? -13.246 11.005 23.855 1.00 77.12 84 PHE A CA 1
ATOM 650 C C . PHE A 1 84 ? -13.412 11.595 25.266 1.00 77.12 84 PHE A C 1
ATOM 652 O O . PHE A 1 84 ? -12.955 11.023 26.257 1.00 77.12 84 PHE A O 1
ATOM 659 N N . GLY A 1 85 ? -14.051 12.764 25.357 1.00 81.56 85 GLY A N 1
ATOM 660 C CA . GLY A 1 85 ? -14.172 13.537 26.589 1.00 81.56 85 GLY A CA 1
ATOM 661 C C . GLY A 1 85 ? -12.911 14.338 26.925 1.00 81.56 85 GLY A C 1
ATOM 662 O O . GLY A 1 85 ? -12.016 14.530 26.100 1.00 81.56 85 GLY A O 1
ATOM 663 N N . HIS A 1 86 ? -12.846 14.841 28.159 1.00 81.81 86 HIS A N 1
ATOM 664 C CA . HIS A 1 86 ? -11.718 15.634 28.650 1.00 81.81 86 HIS A CA 1
ATOM 665 C C . HIS A 1 86 ? -10.549 14.721 29.028 1.00 81.81 86 HIS A C 1
ATOM 667 O O . HIS A 1 86 ? -10.367 14.370 30.192 1.00 81.81 86 HIS A O 1
ATOM 673 N N . GLN A 1 87 ? -9.763 14.325 28.030 1.00 84.31 87 GLN A N 1
ATOM 674 C CA . GLN A 1 87 ? -8.514 13.601 28.239 1.00 84.31 87 GLN A CA 1
ATOM 675 C C . GLN A 1 87 ? -7.310 14.534 28.131 1.00 84.31 87 GLN A C 1
ATOM 677 O O . GLN A 1 87 ? -7.288 15.490 27.354 1.00 84.31 87 GLN A O 1
ATOM 682 N N . THR A 1 88 ? -6.279 14.245 28.917 1.00 89.44 88 THR A N 1
ATOM 683 C CA . THR A 1 88 ? -4.977 14.903 28.773 1.00 89.44 88 THR A CA 1
ATOM 684 C C . THR A 1 88 ? -4.292 14.444 27.485 1.00 89.44 88 THR A C 1
ATOM 686 O O . THR A 1 88 ? -4.505 13.321 27.023 1.00 89.44 88 THR A O 1
ATOM 689 N N . LEU A 1 89 ? -3.398 15.274 26.936 1.00 88.44 89 LEU A N 1
ATOM 690 C CA . LEU A 1 89 ? -2.629 14.925 25.736 1.00 88.44 89 LEU A CA 1
ATOM 691 C C . LEU A 1 89 ? -1.866 13.598 25.900 1.00 88.44 89 LEU A C 1
ATOM 693 O O . LEU A 1 89 ? -1.805 12.795 24.976 1.00 88.44 89 LEU A O 1
ATOM 697 N N . ARG A 1 90 ? -1.336 13.335 27.102 1.00 90.00 90 ARG A N 1
ATOM 698 C CA . ARG A 1 90 ? -0.618 12.094 27.421 1.00 90.00 90 ARG A CA 1
ATOM 699 C C . ARG A 1 90 ? -1.523 10.861 27.366 1.00 90.00 90 ARG A C 1
ATOM 701 O O . ARG A 1 90 ? -1.094 9.824 26.877 1.00 90.00 90 ARG A O 1
ATOM 708 N N . GLN A 1 91 ? -2.756 10.967 27.860 1.00 89.81 91 GLN A N 1
ATOM 709 C CA . GLN A 1 91 ? -3.720 9.863 27.813 1.00 89.81 91 GLN A CA 1
ATOM 710 C C . GLN A 1 91 ? -4.112 9.533 26.370 1.00 89.81 91 GLN A C 1
ATOM 712 O O . GLN A 1 91 ? -4.090 8.364 25.997 1.00 89.81 91 GLN A O 1
ATOM 717 N N . LEU A 1 92 ? -4.373 10.554 25.547 1.00 89.25 92 LEU A N 1
ATOM 718 C CA . LEU A 1 92 ? -4.677 10.361 24.126 1.00 89.25 92 LEU A CA 1
ATOM 719 C C . LEU A 1 92 ? -3.481 9.822 23.340 1.00 89.25 92 LEU A C 1
ATOM 721 O O . LEU A 1 92 ? -3.670 8.991 22.461 1.00 89.25 92 LEU A O 1
ATOM 725 N N . ALA A 1 93 ? -2.259 10.252 23.663 1.00 90.31 93 ALA A N 1
ATOM 726 C CA . ALA A 1 93 ? -1.054 9.728 23.029 1.00 90.31 93 ALA A CA 1
ATOM 727 C C . ALA A 1 93 ? -0.865 8.229 23.304 1.00 90.31 93 ALA A C 1
ATOM 729 O O . ALA A 1 93 ? -0.565 7.484 22.378 1.00 90.31 93 ALA A O 1
ATOM 730 N N . ASN A 1 94 ? -1.103 7.781 24.541 1.00 89.88 94 ASN A N 1
ATOM 731 C CA . ASN A 1 94 ? -1.084 6.355 24.874 1.00 89.88 94 ASN A CA 1
ATOM 732 C C . ASN A 1 94 ? -2.219 5.604 24.156 1.00 89.88 94 ASN A C 1
ATOM 734 O O . ASN A 1 94 ? -1.984 4.584 23.520 1.00 89.88 94 ASN A O 1
ATOM 738 N N . ALA A 1 95 ? -3.442 6.147 24.170 1.00 88.12 95 ALA A N 1
ATOM 739 C CA . ALA A 1 95 ? -4.577 5.537 23.475 1.00 88.12 95 ALA A CA 1
ATOM 740 C C . ALA A 1 95 ? -4.360 5.441 21.953 1.00 88.12 95 ALA A C 1
ATOM 742 O O . ALA A 1 95 ? -4.804 4.489 21.326 1.00 88.12 95 ALA A O 1
ATOM 743 N N . ALA A 1 96 ? -3.635 6.386 21.351 1.00 88.31 96 ALA A N 1
ATOM 744 C CA . ALA A 1 96 ? -3.264 6.336 19.939 1.00 88.31 96 ALA A CA 1
ATOM 745 C C . ALA A 1 96 ? -2.248 5.227 19.603 1.00 88.31 96 ALA A C 1
ATOM 747 O O . ALA A 1 96 ? -1.978 5.018 18.422 1.00 88.31 96 ALA A O 1
ATOM 748 N N . GLN A 1 97 ? -1.669 4.547 20.597 1.00 84.50 97 GLN A N 1
ATOM 749 C CA . GLN A 1 97 ? -0.839 3.354 20.399 1.00 84.50 97 GLN A CA 1
ATOM 750 C C . GLN A 1 97 ? -1.631 2.061 20.617 1.00 84.50 97 GLN A C 1
ATOM 752 O O . GLN A 1 97 ? -1.450 1.124 19.850 1.00 84.50 97 GLN A O 1
ATOM 757 N N . ASP A 1 98 ? -2.536 2.044 21.600 1.00 83.56 98 ASP A N 1
ATOM 758 C CA . ASP A 1 98 ? -3.136 0.796 22.099 1.00 83.56 98 ASP A CA 1
ATOM 759 C C . ASP A 1 98 ? -4.620 0.603 21.718 1.00 83.56 98 ASP A C 1
ATOM 761 O O . ASP A 1 98 ? -5.153 -0.501 21.812 1.00 83.56 98 ASP A O 1
ATOM 765 N N . ASP A 1 99 ? -5.328 1.668 21.319 1.00 87.88 99 ASP A N 1
ATOM 766 C CA . ASP A 1 99 ? -6.764 1.625 21.012 1.00 87.88 99 ASP A CA 1
ATOM 767 C C . ASP A 1 99 ? -7.028 1.945 19.531 1.00 87.88 99 ASP A C 1
ATOM 769 O O . ASP A 1 99 ? -6.914 3.109 19.124 1.00 87.88 99 ASP A O 1
ATOM 773 N N . PRO A 1 100 ? -7.478 0.967 18.720 1.00 89.38 100 PRO A N 1
ATOM 774 C CA . PRO A 1 100 ? -7.830 1.171 17.312 1.00 89.38 100 PRO A CA 1
ATOM 775 C C . PRO A 1 100 ? -8.840 2.290 17.055 1.00 89.38 100 PRO A C 1
ATOM 777 O O . PRO A 1 100 ? -8.861 2.878 15.972 1.00 89.38 100 PRO A O 1
ATOM 780 N N . ARG A 1 101 ? -9.680 2.621 18.043 1.00 89.56 101 ARG A N 1
ATOM 781 C CA . ARG A 1 101 ? -10.663 3.708 17.933 1.00 89.56 101 ARG A CA 1
ATOM 782 C C . ARG A 1 101 ? -10.002 5.083 17.902 1.00 89.56 101 ARG A C 1
ATOM 784 O O . ARG A 1 101 ? -10.598 6.019 17.377 1.00 89.56 101 ARG A O 1
ATOM 791 N N . VAL A 1 102 ? -8.790 5.203 18.443 1.00 90.81 102 VAL A N 1
ATOM 792 C CA . VAL A 1 102 ? -7.982 6.428 18.433 1.00 90.81 102 VAL A CA 1
ATOM 793 C C . VAL A 1 102 ? -6.862 6.321 17.404 1.00 90.81 102 VAL A C 1
ATOM 795 O O . VAL A 1 102 ? -6.684 7.238 16.602 1.00 90.81 102 VAL A O 1
ATOM 798 N N . SER A 1 103 ? -6.137 5.201 17.378 1.00 92.31 103 SER A N 1
ATOM 799 C CA . SER A 1 103 ? -4.974 5.026 16.509 1.00 92.31 103 SER A CA 1
ATOM 800 C C . SER A 1 103 ? -5.347 5.081 15.026 1.00 92.31 103 SER A C 1
ATOM 802 O O . SER A 1 103 ? -4.691 5.793 14.270 1.00 92.31 103 SER A O 1
ATOM 804 N N . LEU A 1 104 ? -6.440 4.434 14.594 1.00 93.50 104 LEU A N 1
ATOM 805 C CA . LEU A 1 104 ? -6.807 4.383 13.173 1.00 93.50 104 LEU A CA 1
ATOM 806 C C . LEU A 1 104 ? -7.287 5.726 12.612 1.00 93.50 104 LEU A C 1
ATOM 808 O O . LEU A 1 104 ? -6.855 6.076 11.513 1.00 93.50 104 LEU A O 1
ATOM 812 N N . PRO A 1 105 ? -8.133 6.519 13.300 1.00 93.38 105 PRO A N 1
ATOM 813 C CA . PRO A 1 105 ? -8.457 7.858 12.819 1.00 93.38 105 PRO A CA 1
ATOM 814 C C . PRO A 1 105 ? -7.241 8.785 12.739 1.00 93.38 105 PRO A C 1
ATOM 816 O O . PRO A 1 105 ? -7.092 9.496 11.745 1.00 93.38 105 PRO A O 1
ATOM 819 N N . VAL A 1 106 ? -6.349 8.754 13.737 1.00 94.56 106 VAL A N 1
ATOM 820 C CA . VAL A 1 106 ? -5.107 9.551 13.727 1.00 94.56 106 VAL A CA 1
ATOM 821 C C . VAL A 1 106 ? -4.187 9.079 12.590 1.00 94.56 106 VAL A C 1
ATOM 823 O O . VAL A 1 106 ? -3.651 9.899 11.839 1.00 94.56 106 VAL A O 1
ATOM 826 N N . GLN A 1 107 ? -4.083 7.769 12.367 1.00 95.50 107 GLN A N 1
ATOM 827 C CA . GLN A 1 107 ? -3.316 7.196 11.264 1.00 95.50 107 GLN A CA 1
ATOM 828 C C . GLN A 1 107 ? -3.906 7.568 9.897 1.00 95.50 107 GLN A C 1
ATOM 830 O O . GLN A 1 107 ? -3.168 7.951 8.988 1.00 95.50 107 GLN A O 1
ATOM 835 N N . GLY A 1 108 ? -5.232 7.505 9.748 1.00 96.00 108 GLY A N 1
ATOM 836 C CA . GLY A 1 108 ? -5.950 7.898 8.535 1.00 96.00 108 GLY A CA 1
ATOM 837 C C . GLY A 1 108 ? -5.793 9.384 8.224 1.00 96.00 108 GLY A C 1
ATOM 838 O O . GLY A 1 108 ? -5.533 9.749 7.077 1.00 96.00 108 GLY A O 1
ATOM 839 N N . PHE A 1 109 ? -5.855 10.242 9.246 1.00 96.00 109 PHE A N 1
ATOM 840 C CA . PHE A 1 109 ? -5.530 11.662 9.118 1.00 96.00 109 PHE A CA 1
ATOM 841 C C . PHE A 1 109 ? -4.080 11.868 8.660 1.00 96.00 109 PHE A C 1
ATOM 843 O O . PHE A 1 109 ? -3.823 12.625 7.723 1.00 96.00 109 PHE A O 1
ATOM 850 N N . SER A 1 110 ? -3.135 11.140 9.256 1.00 97.19 110 SER A N 1
ATOM 851 C CA . SER A 1 110 ? -1.723 11.188 8.867 1.00 97.19 110 SER A CA 1
ATOM 852 C C . SER A 1 110 ? -1.520 10.771 7.408 1.00 97.19 110 SER A C 1
ATOM 854 O O . SER A 1 110 ? -0.765 11.410 6.682 1.00 97.19 110 SER A O 1
ATOM 856 N N . TYR A 1 111 ? -2.238 9.751 6.933 1.00 97.50 111 TYR A N 1
ATOM 857 C CA . TYR A 1 111 ? -2.186 9.312 5.534 1.00 97.50 111 TYR A CA 1
ATOM 858 C C . TYR A 1 111 ? -2.770 10.356 4.578 1.00 97.50 111 TYR A C 1
ATOM 860 O O . TYR A 1 111 ? -2.204 10.600 3.511 1.00 97.50 111 TYR A O 1
ATOM 868 N N . ALA A 1 112 ? -3.863 11.016 4.969 1.00 97.38 112 ALA A N 1
ATOM 869 C CA . ALA A 1 112 ? -4.416 12.133 4.212 1.00 97.38 112 ALA A CA 1
ATOM 870 C C . ALA A 1 112 ? -3.415 13.297 4.121 1.00 97.38 112 ALA A C 1
ATOM 872 O O . ALA A 1 112 ? -3.263 13.886 3.052 1.00 97.38 112 ALA A O 1
ATOM 873 N N . LEU A 1 113 ? -2.677 13.584 5.200 1.00 98.00 113 LEU A N 1
ATOM 874 C CA . LEU A 1 113 ? -1.625 14.600 5.199 1.00 98.00 113 LEU A CA 1
ATOM 875 C C . LEU A 1 113 ? -0.448 14.212 4.291 1.00 98.00 113 LEU A C 1
ATOM 877 O O . LEU A 1 113 ? 0.038 15.054 3.537 1.00 98.00 113 LEU A O 1
ATOM 881 N N . VAL A 1 114 ? -0.030 12.940 4.291 1.00 98.44 114 VAL A N 1
ATOM 882 C CA . VAL A 1 114 ? 0.973 12.441 3.332 1.00 98.44 114 VAL A CA 1
ATOM 883 C C . VAL A 1 114 ? 0.498 12.682 1.900 1.00 98.44 114 VAL A C 1
ATOM 885 O O . VAL A 1 114 ? 1.245 13.244 1.102 1.00 98.44 114 VAL A O 1
ATOM 888 N N . ALA A 1 115 ? -0.745 12.323 1.569 1.00 98.12 115 ALA A N 1
ATOM 889 C CA . ALA A 1 115 ? -1.304 12.555 0.239 1.00 98.12 115 ALA A CA 1
ATOM 890 C C . ALA A 1 115 ? -1.358 14.053 -0.117 1.00 98.12 115 ALA A C 1
ATOM 892 O O . ALA A 1 115 ? -0.972 14.430 -1.225 1.00 98.12 115 ALA A O 1
ATOM 893 N N . LEU A 1 116 ? -1.769 14.905 0.830 1.00 98.31 116 LEU A N 1
ATOM 894 C CA . LEU A 1 116 ? -1.841 16.359 0.665 1.00 98.31 116 LEU A CA 1
ATOM 895 C C . LEU A 1 116 ? -0.478 16.981 0.338 1.00 98.31 116 LEU A C 1
ATOM 897 O O . LEU A 1 116 ? -0.424 17.936 -0.429 1.00 98.31 116 LEU A O 1
ATOM 901 N N . VAL A 1 117 ? 0.610 16.443 0.890 1.00 98.38 117 VAL A N 1
ATOM 902 C CA . VAL A 1 117 ? 1.976 16.913 0.614 1.00 98.38 117 VAL A CA 1
ATOM 903 C C . VAL A 1 117 ? 2.522 16.294 -0.675 1.00 98.38 117 VAL A C 1
ATOM 905 O O . VAL A 1 117 ? 2.971 17.000 -1.573 1.00 98.38 117 VAL A O 1
ATOM 908 N N . VAL A 1 118 ? 2.464 14.969 -0.802 1.00 98.44 118 VAL A N 1
ATOM 909 C CA . VAL A 1 118 ? 3.121 14.219 -1.883 1.00 98.44 118 VAL A CA 1
ATOM 910 C C . VAL A 1 118 ? 2.504 14.520 -3.251 1.00 98.44 118 VAL A C 1
ATOM 912 O O . VAL A 1 118 ? 3.238 14.745 -4.215 1.00 98.44 118 VAL A O 1
ATOM 915 N N . ILE A 1 119 ? 1.173 14.536 -3.362 1.00 98.38 119 ILE A N 1
ATOM 916 C CA . ILE A 1 119 ? 0.485 14.707 -4.651 1.00 98.38 119 ILE A CA 1
ATOM 917 C C . ILE A 1 119 ? 0.895 16.013 -5.355 1.00 98.38 119 ILE A C 1
ATOM 919 O O . ILE A 1 119 ? 1.328 15.935 -6.512 1.00 98.38 119 ILE A O 1
ATOM 923 N N . PRO A 1 120 ? 0.794 17.204 -4.728 1.00 98.50 120 PRO A N 1
ATOM 924 C CA . PRO A 1 120 ? 1.211 18.440 -5.379 1.00 98.50 120 PRO A CA 1
ATOM 925 C C . PRO A 1 120 ? 2.723 18.491 -5.601 1.00 98.50 120 PRO A C 1
ATOM 927 O O . PRO A 1 120 ? 3.137 18.865 -6.696 1.00 98.50 120 PRO A O 1
ATOM 930 N N . THR A 1 121 ? 3.552 18.063 -4.639 1.00 98.56 121 THR A N 1
ATOM 931 C CA . THR A 1 121 ? 5.016 18.091 -4.795 1.00 98.56 121 THR A CA 1
ATOM 932 C C . THR A 1 121 ? 5.470 17.321 -6.030 1.00 98.56 121 THR A C 1
ATOM 934 O O . THR A 1 121 ? 6.214 17.860 -6.847 1.00 98.56 121 THR A O 1
ATOM 937 N N . PHE A 1 122 ? 5.000 16.086 -6.213 1.00 98.19 122 PHE A N 1
ATOM 938 C CA . PHE A 1 122 ? 5.408 15.281 -7.363 1.00 98.19 122 PHE A CA 1
ATOM 939 C C . PHE A 1 122 ? 4.700 15.676 -8.659 1.00 98.19 122 PHE A C 1
ATOM 941 O O . PHE A 1 122 ? 5.301 15.548 -9.721 1.00 98.19 122 PHE A O 1
ATOM 948 N N . SER A 1 123 ? 3.483 16.231 -8.598 1.00 97.81 123 SER A N 1
ATOM 949 C CA . SER A 1 123 ? 2.856 16.814 -9.796 1.00 97.81 123 SER A CA 1
ATOM 950 C C . SER A 1 123 ? 3.666 17.997 -10.332 1.00 97.81 123 SER A C 1
ATOM 952 O O . SER A 1 123 ? 3.886 18.111 -11.537 1.00 97.81 123 SER A O 1
ATOM 954 N N . LEU A 1 124 ? 4.152 18.857 -9.430 1.00 97.56 124 LEU A N 1
ATOM 955 C CA . LEU A 1 124 ? 5.013 19.987 -9.773 1.00 97.56 124 LEU A CA 1
ATOM 956 C C . LEU A 1 124 ? 6.381 19.513 -10.274 1.00 97.56 124 LEU A C 1
ATOM 958 O O . LEU A 1 124 ? 6.847 19.996 -11.299 1.00 97.56 124 LEU A O 1
ATOM 962 N N . LEU A 1 125 ? 6.995 18.542 -9.591 1.00 96.69 125 LEU A N 1
ATOM 963 C CA . LEU A 1 125 ? 8.322 18.030 -9.940 1.00 96.69 125 LEU A CA 1
ATOM 964 C C . LEU A 1 125 ? 8.348 17.301 -11.291 1.00 96.69 125 LEU A C 1
ATOM 966 O O . LEU A 1 125 ? 9.338 17.376 -12.016 1.00 96.69 125 LEU A O 1
ATOM 970 N N . TRP A 1 126 ? 7.279 16.579 -11.638 1.00 95.75 126 TRP A N 1
ATOM 971 C CA . TRP A 1 126 ? 7.190 15.845 -12.903 1.00 95.75 126 TRP A CA 1
ATOM 972 C C . TRP A 1 126 ? 6.587 16.663 -14.048 1.00 95.75 126 TRP A C 1
ATOM 974 O O . TRP A 1 126 ? 6.691 16.237 -15.201 1.00 95.75 126 TRP A O 1
ATOM 984 N N . HIS A 1 127 ? 6.003 17.830 -13.751 1.00 95.31 127 HIS A N 1
ATOM 985 C CA . HIS A 1 127 ? 5.205 18.630 -14.687 1.00 95.31 127 HIS A CA 1
ATOM 986 C C . HIS A 1 127 ? 4.073 17.827 -15.347 1.00 95.31 127 HIS A C 1
ATOM 988 O O . HIS A 1 127 ? 3.728 18.051 -16.501 1.00 95.31 127 HIS A O 1
ATOM 994 N N . GLU A 1 128 ? 3.510 16.874 -14.609 1.00 94.31 128 GLU A N 1
ATOM 995 C CA . GLU A 1 128 ? 2.474 15.948 -15.062 1.00 94.31 128 GLU A CA 1
ATOM 996 C C . GLU A 1 128 ? 1.523 15.660 -13.896 1.00 94.31 128 GLU A C 1
ATOM 998 O O . GLU A 1 128 ? 1.939 15.724 -12.735 1.00 94.31 128 GLU A O 1
ATOM 1003 N N . PRO A 1 129 ? 0.253 15.293 -14.139 1.00 96.56 129 PRO A N 1
ATOM 1004 C CA . PRO A 1 129 ? -0.636 14.898 -13.055 1.00 96.56 129 PRO A CA 1
ATOM 1005 C C . PRO A 1 129 ? -0.057 13.705 -12.280 1.00 96.56 129 PRO A C 1
ATOM 1007 O O . PRO A 1 129 ? 0.306 12.698 -12.886 1.00 96.56 129 PRO A O 1
ATOM 1010 N N . PHE A 1 130 ? -0.056 13.756 -10.942 1.00 97.62 130 PHE A N 1
ATOM 1011 C CA . PHE A 1 130 ? 0.480 12.690 -10.074 1.00 97.62 130 PHE A CA 1
ATOM 1012 C C . PHE A 1 130 ? 0.052 11.270 -10.476 1.00 97.62 130 PHE A C 1
ATOM 1014 O O . PHE A 1 130 ? 0.865 10.349 -10.522 1.00 97.62 130 PHE A O 1
ATOM 1021 N N . ARG A 1 131 ? -1.230 11.105 -10.831 1.00 97.31 131 ARG A N 1
ATOM 1022 C CA . ARG A 1 131 ? -1.810 9.828 -11.281 1.00 97.31 131 ARG A CA 1
ATOM 1023 C C . ARG A 1 131 ? -1.111 9.239 -12.510 1.00 97.31 131 ARG A C 1
ATOM 1025 O O . ARG A 1 131 ? -1.084 8.020 -12.652 1.00 97.31 131 ARG A O 1
ATOM 1032 N N . ILE A 1 132 ? -0.589 10.091 -13.391 1.00 96.38 132 ILE A N 1
ATOM 1033 C CA . ILE A 1 132 ? 0.184 9.681 -14.560 1.00 96.38 132 ILE A CA 1
ATOM 1034 C C . ILE A 1 132 ? 1.568 9.249 -14.093 1.00 96.38 132 ILE A C 1
ATOM 1036 O O . ILE A 1 132 ? 1.960 8.137 -14.398 1.00 96.38 132 ILE A O 1
ATOM 1040 N N . GLY A 1 133 ? 2.258 10.035 -13.264 1.00 94.75 133 GLY A N 1
ATOM 1041 C CA . GLY A 1 133 ? 3.616 9.700 -12.814 1.00 94.75 133 GLY A CA 1
ATOM 1042 C C . GLY A 1 133 ? 3.749 8.389 -12.023 1.00 94.75 133 GLY A C 1
ATOM 1043 O O . GLY A 1 133 ? 4.776 7.725 -12.117 1.00 94.75 133 GLY A O 1
ATOM 1044 N N . ILE A 1 134 ? 2.709 7.973 -11.292 1.00 97.06 134 ILE A N 1
ATOM 1045 C CA . ILE A 1 134 ? 2.695 6.691 -10.552 1.00 97.06 134 ILE A CA 1
ATOM 1046 C C . ILE A 1 134 ? 2.115 5.513 -11.359 1.00 97.06 134 ILE A C 1
ATOM 1048 O O . ILE A 1 134 ? 2.039 4.392 -10.849 1.00 97.06 134 ILE A O 1
ATOM 1052 N N . HIS A 1 135 ? 1.666 5.766 -12.593 1.00 97.19 135 HIS A N 1
ATOM 1053 C CA . HIS A 1 135 ? 0.848 4.870 -13.421 1.00 97.19 135 HIS A CA 1
ATOM 1054 C C . HIS A 1 135 ? -0.361 4.307 -12.655 1.00 97.19 135 HIS A C 1
ATOM 1056 O O . HIS A 1 135 ? -0.516 3.096 -12.472 1.00 97.19 135 HIS A O 1
ATOM 1062 N N . TRP A 1 136 ? -1.241 5.198 -12.186 1.00 98.19 136 TRP A N 1
ATOM 1063 C CA . TRP A 1 136 ? -2.454 4.801 -11.469 1.00 98.19 136 TRP A CA 1
ATOM 1064 C C . TRP A 1 136 ? -3.295 3.812 -12.287 1.00 98.19 136 TRP A C 1
ATOM 1066 O O . TRP A 1 136 ? -3.703 2.780 -11.766 1.00 98.19 136 TRP A O 1
ATOM 1076 N N . ASN A 1 137 ? -3.498 4.089 -13.581 1.00 97.94 137 ASN A N 1
ATOM 1077 C CA . ASN A 1 137 ? -4.116 3.187 -14.563 1.00 97.94 137 ASN A CA 1
ATOM 1078 C C . ASN A 1 137 ? -5.370 2.455 -14.043 1.00 97.94 137 ASN A C 1
ATOM 1080 O O . ASN A 1 137 ? -5.491 1.231 -14.139 1.00 97.94 137 ASN A O 1
ATOM 1084 N N . ALA A 1 138 ? -6.324 3.227 -13.509 1.00 97.62 138 ALA A N 1
ATOM 1085 C CA . ALA A 1 138 ? -7.581 2.720 -12.949 1.00 97.62 138 ALA A CA 1
ATOM 1086 C C . ALA A 1 138 ? -8.437 1.947 -13.959 1.00 97.62 138 ALA A C 1
ATOM 1088 O O . ALA A 1 138 ? -9.140 1.014 -13.581 1.00 97.62 138 ALA A O 1
ATOM 1089 N N . ASP A 1 139 ? -8.370 2.297 -15.246 1.00 98.25 139 ASP A N 1
ATOM 1090 C CA . ASP A 1 139 ? -9.131 1.601 -16.285 1.00 98.25 139 ASP A CA 1
ATOM 1091 C C . ASP A 1 139 ? -8.712 0.132 -16.426 1.00 98.25 139 ASP A C 1
ATOM 1093 O O . ASP A 1 139 ? -9.563 -0.720 -16.688 1.00 98.25 139 ASP A O 1
ATOM 1097 N N . VAL A 1 140 ? -7.427 -0.181 -16.220 1.00 97.88 140 VAL A N 1
ATOM 1098 C CA . VAL A 1 140 ? -6.924 -1.564 -16.214 1.00 97.88 140 VAL A CA 1
ATOM 1099 C C . VAL A 1 140 ? -7.513 -2.319 -15.026 1.00 97.88 140 VAL A C 1
ATOM 1101 O O . VAL A 1 140 ? -8.057 -3.411 -15.203 1.00 97.88 140 VAL A O 1
ATOM 1104 N N . ALA A 1 141 ? -7.473 -1.704 -13.841 1.00 97.56 141 ALA A N 1
ATOM 1105 C CA . ALA A 1 141 ? -8.043 -2.265 -12.620 1.00 97.56 141 ALA A CA 1
ATOM 1106 C C . ALA A 1 141 ? -9.552 -2.517 -12.768 1.00 97.56 141 ALA A C 1
ATOM 1108 O O . ALA A 1 141 ? -10.022 -3.610 -12.475 1.00 97.56 141 ALA A O 1
ATOM 1109 N N . ARG A 1 142 ? -10.304 -1.545 -13.305 1.00 98.19 142 ARG A N 1
ATOM 1110 C CA . ARG A 1 142 ? -11.758 -1.642 -13.498 1.00 98.19 142 ARG A CA 1
ATOM 1111 C C . ARG A 1 142 ? -12.136 -2.767 -14.457 1.00 98.19 142 ARG A C 1
ATOM 1113 O O . ARG A 1 142 ? -13.014 -3.563 -14.144 1.00 98.19 142 ARG A O 1
ATOM 1120 N N . ARG A 1 143 ? -11.472 -2.866 -15.615 1.00 98.31 143 ARG A N 1
ATOM 1121 C CA . ARG A 1 143 ? -11.771 -3.910 -16.617 1.00 98.31 143 ARG A CA 1
ATOM 1122 C C . ARG A 1 143 ? -11.432 -5.315 -16.121 1.00 98.31 143 ARG A C 1
ATOM 1124 O O . ARG A 1 143 ? -12.088 -6.269 -16.519 1.00 98.31 143 ARG A O 1
ATOM 1131 N N . ARG A 1 144 ? -10.406 -5.446 -15.275 1.00 98.06 144 ARG A N 1
ATOM 1132 C CA . ARG A 1 144 ? -9.928 -6.734 -14.744 1.00 98.06 144 ARG A CA 1
ATOM 1133 C C . ARG A 1 144 ? -10.356 -6.983 -13.300 1.00 98.06 144 ARG A C 1
ATOM 1135 O O . ARG A 1 144 ? -9.845 -7.915 -12.685 1.00 98.06 144 ARG A O 1
ATOM 1142 N N . PHE A 1 145 ? -11.284 -6.183 -12.773 1.00 98.25 145 PHE A N 1
ATOM 1143 C CA . PHE A 1 145 ? -11.602 -6.133 -11.346 1.00 98.25 145 PHE A CA 1
ATOM 1144 C C . PHE A 1 145 ? -11.881 -7.516 -10.761 1.00 98.25 145 PHE A C 1
ATOM 1146 O O . PHE A 1 145 ? -11.264 -7.884 -9.770 1.00 98.25 145 PHE A O 1
ATOM 1153 N N . LEU A 1 146 ? -12.735 -8.310 -11.414 1.00 98.25 146 LEU A N 1
ATOM 1154 C CA . LEU A 1 146 ? -13.090 -9.646 -10.931 1.00 98.25 146 LEU A CA 1
ATOM 1155 C C . LEU A 1 146 ? -11.874 -10.576 -10.835 1.00 98.25 146 LEU A C 1
ATOM 1157 O O . LEU A 1 146 ? -11.690 -11.229 -9.817 1.00 98.25 146 LEU A O 1
ATOM 1161 N N . ILE A 1 147 ? -11.016 -10.609 -11.858 1.00 98.19 147 ILE A N 1
ATOM 1162 C CA . ILE A 1 147 ? -9.824 -11.472 -11.868 1.00 98.19 147 ILE A CA 1
ATOM 1163 C C . ILE A 1 147 ? -8.809 -11.001 -10.821 1.00 98.19 147 ILE A C 1
ATOM 1165 O O . ILE A 1 147 ? -8.207 -11.824 -10.141 1.00 98.19 147 ILE A O 1
ATOM 1169 N N . LEU A 1 148 ? -8.635 -9.686 -10.663 1.00 98.50 148 LEU A N 1
ATOM 1170 C CA . LEU A 1 148 ? -7.750 -9.112 -9.647 1.00 98.50 148 LEU A CA 1
ATOM 1171 C C . LEU A 1 148 ? -8.252 -9.409 -8.232 1.00 98.50 148 LEU A C 1
ATOM 1173 O O . LEU A 1 148 ? -7.479 -9.862 -7.392 1.00 98.50 148 LEU A O 1
ATOM 1177 N N . ALA A 1 149 ? -9.547 -9.215 -7.983 1.00 98.31 149 ALA A N 1
ATOM 1178 C CA . ALA A 1 149 ? -10.171 -9.529 -6.707 1.00 98.31 149 ALA A CA 1
ATOM 1179 C C . ALA A 1 149 ? -10.044 -11.025 -6.393 1.00 98.31 149 ALA A C 1
ATOM 1181 O O . ALA A 1 149 ? -9.569 -11.376 -5.321 1.00 98.31 149 ALA A O 1
ATOM 1182 N N . LEU A 1 150 ? -10.364 -11.912 -7.343 1.00 98.25 150 LEU A N 1
ATOM 1183 C CA . LEU A 1 150 ? -10.179 -13.359 -7.181 1.00 98.25 150 LEU A CA 1
ATOM 1184 C C . LEU A 1 150 ? -8.712 -13.739 -6.955 1.00 98.25 150 LEU A C 1
ATOM 1186 O O . LEU A 1 150 ? -8.435 -14.616 -6.144 1.00 98.25 150 LEU A O 1
ATOM 1190 N N . GLY A 1 151 ? -7.770 -13.070 -7.623 1.00 97.88 151 GLY A N 1
ATOM 1191 C CA . GLY A 1 151 ? -6.338 -13.262 -7.400 1.00 97.88 151 GLY A CA 1
ATOM 1192 C C . GLY A 1 151 ? -5.904 -12.864 -5.988 1.00 97.88 151 GLY A C 1
ATOM 1193 O O . GLY A 1 151 ? -5.150 -13.598 -5.350 1.00 97.88 151 GLY A O 1
ATOM 1194 N N . GLY A 1 152 ? -6.413 -11.744 -5.468 1.00 97.69 152 GLY A N 1
ATOM 1195 C CA . GLY A 1 152 ? -6.171 -11.314 -4.089 1.00 97.69 152 GLY A CA 1
ATOM 1196 C C . GLY A 1 152 ? -6.794 -12.263 -3.067 1.00 97.69 152 GLY A C 1
ATOM 1197 O O . GLY A 1 152 ? -6.102 -12.715 -2.157 1.00 97.69 152 GLY A O 1
ATOM 1198 N N . LEU A 1 153 ? -8.058 -12.648 -3.274 1.00 97.81 153 LEU A N 1
ATOM 1199 C CA . LEU A 1 153 ? -8.747 -13.634 -2.438 1.00 97.81 153 LEU A CA 1
ATOM 1200 C C . LEU A 1 153 ? -7.993 -14.969 -2.416 1.00 97.81 153 LEU A C 1
ATOM 1202 O O . LEU A 1 153 ? -7.674 -15.499 -1.354 1.00 97.81 153 LEU A O 1
ATOM 1206 N N . GLY A 1 154 ? -7.643 -15.487 -3.595 1.00 97.25 154 GLY A N 1
ATOM 1207 C CA . GLY A 1 154 ? -6.882 -16.723 -3.750 1.00 97.25 154 GLY A CA 1
ATOM 1208 C C . GLY A 1 154 ? -5.500 -16.655 -3.100 1.00 97.25 154 GLY A C 1
ATOM 1209 O O . GLY A 1 154 ? -5.082 -17.625 -2.474 1.00 97.25 154 GLY A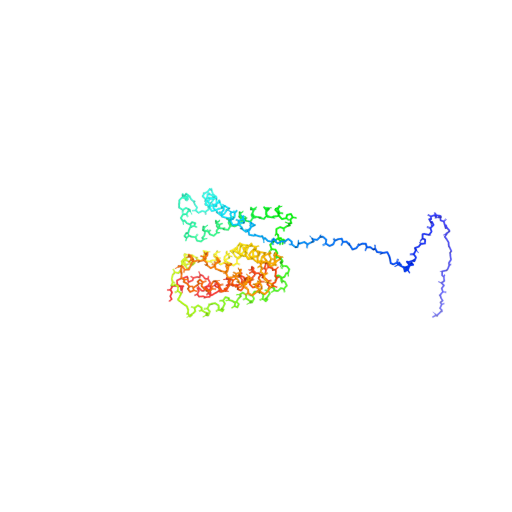 O 1
ATOM 1210 N N . SER A 1 155 ? -4.821 -15.505 -3.172 1.00 96.44 155 SER A N 1
ATOM 1211 C CA . SER A 1 155 ? -3.549 -15.286 -2.468 1.00 96.44 155 SER A CA 1
ATOM 1212 C C . SER A 1 155 ? -3.732 -15.343 -0.950 1.00 96.44 155 SER A C 1
ATOM 1214 O O . SER A 1 155 ? -2.939 -15.984 -0.266 1.00 96.44 155 SER A O 1
ATOM 1216 N N . GLY A 1 156 ? -4.801 -14.731 -0.426 1.00 94.19 156 GLY A N 1
ATOM 1217 C CA . GLY A 1 156 ? -5.140 -14.766 1.000 1.00 94.19 156 GLY A CA 1
ATOM 1218 C C . GLY A 1 156 ? -5.418 -16.182 1.496 1.00 94.19 156 GLY A C 1
ATOM 1219 O O . GLY A 1 156 ? -4.817 -16.622 2.474 1.00 94.19 156 GLY A O 1
ATOM 1220 N N . PHE A 1 157 ? -6.256 -16.932 0.776 1.00 93.81 157 PHE A N 1
ATOM 1221 C CA . PHE A 1 157 ? -6.524 -18.338 1.087 1.00 93.81 157 PHE A CA 1
ATOM 1222 C C . PHE A 1 157 ? -5.263 -19.200 0.996 1.00 93.81 157 PHE A C 1
ATOM 1224 O O . PHE A 1 157 ? -4.985 -19.976 1.907 1.00 93.81 157 PHE A O 1
ATOM 1231 N N . GLY A 1 158 ? -4.481 -19.050 -0.076 1.00 93.44 158 GLY A N 1
ATOM 1232 C CA . GLY A 1 158 ? -3.244 -19.803 -0.275 1.00 93.44 158 GLY A CA 1
ATOM 1233 C C . GLY A 1 158 ? -2.250 -19.585 0.863 1.00 93.44 158 GLY A C 1
ATOM 1234 O O . GLY A 1 158 ? -1.678 -20.542 1.377 1.00 93.44 158 GLY A O 1
ATOM 1235 N N . ILE A 1 159 ? -2.097 -18.344 1.320 1.00 91.31 159 ILE A N 1
ATOM 1236 C CA . ILE A 1 159 ? -1.222 -18.018 2.448 1.00 91.31 159 ILE A CA 1
ATOM 1237 C C . ILE A 1 159 ? -1.778 -18.510 3.778 1.00 91.31 159 ILE A C 1
ATOM 1239 O O . ILE A 1 159 ? -1.006 -19.020 4.584 1.00 91.31 159 ILE A O 1
ATOM 1243 N N . GLY A 1 160 ? -3.093 -18.435 3.992 1.00 88.12 160 GLY A N 1
ATOM 1244 C CA . GLY A 1 160 ? -3.729 -19.047 5.158 1.00 88.12 160 GLY A CA 1
ATOM 1245 C C . GLY A 1 160 ? -3.441 -20.549 5.246 1.00 88.12 160 GLY A C 1
ATOM 1246 O O . GLY A 1 160 ? -3.093 -21.050 6.312 1.00 88.12 160 GLY A O 1
ATOM 1247 N N . LEU A 1 161 ? -3.491 -21.261 4.113 1.00 90.56 161 LEU A N 1
ATOM 1248 C CA . LEU A 1 161 ? -3.129 -22.681 4.046 1.00 90.56 161 LEU A CA 1
ATOM 1249 C C . LEU A 1 161 ? -1.639 -22.919 4.313 1.00 90.56 161 LEU A C 1
ATOM 1251 O O . LEU A 1 161 ? -1.298 -23.839 5.053 1.00 90.56 161 LEU A O 1
ATOM 1255 N N . LEU A 1 162 ? -0.757 -22.095 3.739 1.00 91.75 162 LEU A N 1
ATOM 1256 C CA . LEU A 1 162 ? 0.689 -22.183 3.971 1.00 91.75 162 LEU A CA 1
ATOM 1257 C C . LEU A 1 162 ? 1.069 -21.870 5.425 1.00 91.75 162 LEU A C 1
ATOM 1259 O O . LEU A 1 162 ? 2.014 -22.457 5.950 1.00 91.75 162 LEU A O 1
ATOM 1263 N N . GLY A 1 163 ? 0.312 -20.995 6.091 1.00 88.44 163 GLY A N 1
ATOM 1264 C CA . GLY A 1 163 ? 0.487 -20.653 7.502 1.00 88.44 163 GLY A CA 1
ATOM 1265 C C . GLY A 1 163 ? 0.372 -21.851 8.441 1.00 88.44 163 GLY A C 1
ATOM 1266 O O . GLY A 1 163 ? 1.063 -21.881 9.453 1.00 88.44 163 GLY A O 1
ATOM 1267 N N . ASN A 1 164 ? -0.385 -22.889 8.068 1.00 88.56 164 ASN A N 1
ATOM 1268 C CA . ASN A 1 164 ? -0.487 -24.127 8.852 1.00 88.56 164 ASN A CA 1
ATOM 1269 C C . ASN A 1 164 ? 0.834 -24.913 8.938 1.00 88.56 164 ASN A C 1
ATOM 1271 O O . ASN A 1 164 ? 0.966 -25.800 9.779 1.00 88.56 164 ASN A O 1
ATOM 1275 N N . PHE A 1 165 ? 1.806 -24.608 8.074 1.00 92.06 165 PHE A N 1
ATOM 1276 C CA . PHE A 1 165 ? 3.119 -25.259 8.045 1.00 92.06 165 PHE A CA 1
ATOM 1277 C C . PHE A 1 165 ? 4.230 -24.403 8.667 1.00 92.06 165 PHE A C 1
ATOM 1279 O O . PHE A 1 165 ? 5.389 -24.817 8.674 1.00 92.06 165 PHE A O 1
ATOM 1286 N N . LEU A 1 166 ? 3.904 -23.208 9.168 1.00 89.62 166 LEU A N 1
ATOM 1287 C CA . LEU A 1 166 ? 4.866 -22.254 9.711 1.00 89.62 166 LEU A CA 1
ATOM 1288 C C . LEU A 1 166 ? 4.572 -21.948 11.185 1.00 89.62 166 LEU A C 1
ATOM 1290 O O . LEU A 1 166 ? 3.425 -22.027 11.623 1.00 89.62 166 LEU A O 1
ATOM 1294 N N . PRO A 1 167 ? 5.594 -21.581 11.979 1.00 85.06 167 PRO A N 1
ATOM 1295 C CA . PRO A 1 167 ? 5.379 -21.169 13.357 1.00 85.06 167 PRO A CA 1
ATOM 1296 C C . PRO A 1 167 ? 4.648 -19.823 13.388 1.00 85.06 167 PRO A C 1
ATOM 1298 O O . PRO A 1 167 ? 5.214 -18.787 13.031 1.00 85.06 167 PRO A O 1
ATOM 1301 N N . MET A 1 168 ? 3.393 -19.850 13.834 1.00 85.06 168 MET A N 1
ATOM 1302 C CA . MET A 1 168 ? 2.567 -18.661 14.023 1.00 85.06 168 MET A CA 1
ATOM 1303 C C . MET A 1 168 ? 2.575 -18.245 15.504 1.00 85.06 168 MET A C 1
ATOM 1305 O O . MET A 1 168 ? 2.433 -19.105 16.379 1.00 85.06 168 MET A O 1
ATOM 1309 N N . PRO A 1 169 ? 2.755 -16.950 15.820 1.00 79.56 169 PRO A N 1
ATOM 1310 C CA . PRO A 1 169 ? 2.612 -16.462 17.187 1.00 79.56 169 PRO A CA 1
ATOM 1311 C C . PRO A 1 169 ? 1.159 -16.627 17.654 1.00 79.56 169 PRO A C 1
ATOM 1313 O O . PRO A 1 169 ? 0.236 -16.418 16.871 1.00 79.56 169 PRO A O 1
ATOM 1316 N N . LYS A 1 170 ? 0.966 -16.989 18.928 1.00 71.06 170 LYS A N 1
ATOM 1317 C CA . LYS A 1 170 ? -0.372 -17.184 19.515 1.00 71.06 170 LYS A CA 1
ATOM 1318 C C . LYS A 1 170 ? -1.109 -15.861 19.733 1.00 71.06 170 LYS A C 1
ATOM 1320 O O . LYS A 1 170 ? -2.275 -15.760 19.387 1.00 71.06 170 LYS A O 1
ATOM 1325 N N . ASP A 1 171 ? -0.388 -14.842 20.206 1.00 71.88 171 ASP A N 1
ATOM 1326 C CA . ASP A 1 171 ? -0.958 -13.543 20.590 1.00 71.88 171 ASP A CA 1
ATOM 1327 C C . ASP A 1 171 ? -0.227 -12.371 19.905 1.00 71.88 171 ASP A C 1
ATOM 1329 O O . ASP A 1 171 ? 0.439 -11.576 20.578 1.00 71.88 171 ASP A O 1
ATOM 1333 N N . PRO A 1 172 ? -0.262 -12.259 18.562 1.00 75.62 172 PRO A N 1
ATOM 1334 C CA . PRO A 1 172 ? 0.371 -11.134 17.885 1.00 75.62 172 PRO A CA 1
ATOM 1335 C C . PRO A 1 172 ? -0.347 -9.812 18.225 1.00 75.62 172 PRO A C 1
ATOM 1337 O O . PRO A 1 172 ? -1.567 -9.828 18.406 1.00 75.62 172 PRO A O 1
ATOM 1340 N N . PRO A 1 173 ? 0.359 -8.664 18.266 1.00 74.81 173 PRO A N 1
ATOM 1341 C CA . PRO A 1 173 ? -0.232 -7.357 18.569 1.00 74.81 173 PRO A CA 1
ATOM 1342 C C . PRO A 1 173 ? -1.490 -7.040 17.758 1.00 74.81 173 PRO A C 1
ATOM 1344 O O . PRO A 1 173 ? -2.491 -6.617 18.323 1.00 74.81 173 PRO A O 1
ATOM 1347 N N . ILE A 1 174 ? -1.498 -7.378 16.462 1.00 74.94 174 ILE A N 1
ATOM 1348 C CA . ILE A 1 174 ? -2.673 -7.182 15.602 1.00 74.94 174 ILE A CA 1
ATOM 1349 C C . ILE A 1 174 ? -3.926 -7.912 16.114 1.00 74.94 174 ILE A C 1
ATOM 1351 O O . ILE A 1 174 ? -5.040 -7.439 15.918 1.00 74.94 174 ILE A O 1
ATOM 1355 N N . MET A 1 175 ? -3.768 -9.062 16.777 1.00 70.81 175 MET A N 1
ATOM 1356 C CA . MET A 1 175 ? -4.890 -9.790 17.363 1.00 70.81 175 MET A CA 1
ATOM 1357 C C . MET A 1 175 ? -5.403 -9.079 18.616 1.00 70.81 175 MET A C 1
ATOM 1359 O O . MET A 1 175 ? -6.611 -8.975 18.810 1.00 70.81 175 MET A O 1
ATOM 1363 N N . GLN A 1 176 ? -4.500 -8.551 19.445 1.00 71.44 176 GLN A N 1
ATOM 1364 C CA . GLN A 1 176 ? -4.865 -7.802 20.651 1.00 71.44 176 GLN A CA 1
ATOM 1365 C C . GLN A 1 176 ? -5.694 -6.565 20.289 1.00 71.44 176 GLN A C 1
ATOM 1367 O O . GLN A 1 176 ? -6.752 -6.347 20.878 1.00 71.44 176 GLN A O 1
ATOM 1372 N N . ASP A 1 177 ? -5.292 -5.846 19.240 1.00 72.62 177 ASP A N 1
ATOM 1373 C CA . ASP A 1 177 ? -6.022 -4.695 18.705 1.00 72.62 177 ASP A CA 1
ATOM 1374 C C . ASP A 1 177 ? -7.479 -5.047 18.343 1.00 72.62 177 ASP A C 1
ATOM 1376 O O . ASP A 1 177 ? -8.413 -4.323 18.699 1.00 72.62 177 ASP A O 1
ATOM 1380 N N . ILE A 1 178 ? -7.701 -6.199 17.700 1.00 75.31 178 ILE A N 1
ATOM 1381 C CA . ILE A 1 178 ? -9.039 -6.676 17.301 1.00 75.31 178 ILE A CA 1
ATOM 1382 C C . ILE A 1 178 ? -9.877 -7.068 18.517 1.00 75.31 178 ILE A C 1
ATOM 1384 O O . ILE A 1 178 ? -11.080 -6.803 18.549 1.00 75.31 178 ILE A O 1
ATOM 1388 N N . MET A 1 179 ? -9.263 -7.710 19.511 1.00 74.62 179 MET A N 1
ATOM 1389 C CA . MET A 1 179 ? -9.970 -8.323 20.636 1.00 74.62 179 MET A CA 1
ATOM 1390 C C . MET A 1 179 ? -10.511 -7.319 21.662 1.00 74.62 179 MET A C 1
ATOM 1392 O O . MET A 1 179 ? -11.394 -7.674 22.441 1.00 74.62 179 MET A O 1
ATOM 1396 N N . HIS A 1 180 ? -10.048 -6.066 21.652 1.00 77.00 180 HIS A N 1
ATOM 1397 C CA . HIS A 1 180 ? -10.482 -5.059 22.624 1.00 77.00 180 HIS A CA 1
ATOM 1398 C C . HIS A 1 180 ? -11.950 -4.636 22.478 1.00 77.00 180 HIS A C 1
ATOM 1400 O O . HIS A 1 180 ? -12.629 -4.404 23.480 1.00 77.00 180 HIS A O 1
ATOM 1406 N N . SER A 1 181 ? -12.456 -4.473 21.249 1.00 87.25 181 SER A N 1
ATOM 1407 C CA . SER A 1 181 ? -13.856 -4.085 21.035 1.00 87.25 181 SER A CA 1
ATOM 1408 C C . SER A 1 181 ? -14.363 -4.410 19.624 1.00 87.25 181 SER A C 1
ATO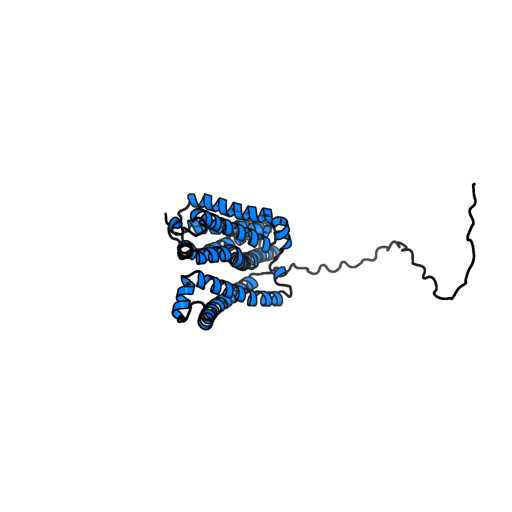M 1410 O O . SER A 1 181 ? -13.615 -4.251 18.657 1.00 87.25 181 SER A O 1
ATOM 1412 N N . PRO A 1 182 ? -15.661 -4.744 19.456 1.00 90.06 182 PRO A N 1
ATOM 1413 C CA . PRO A 1 182 ? -16.244 -4.977 18.132 1.00 90.06 182 PRO A CA 1
ATOM 1414 C C . PRO A 1 182 ? -16.128 -3.767 17.198 1.00 90.06 182 PRO A C 1
ATOM 1416 O O . PRO A 1 182 ? -15.906 -3.922 16.001 1.00 90.06 182 PRO A O 1
ATOM 1419 N N . LEU A 1 183 ? -16.260 -2.549 17.740 1.00 91.31 183 LEU A N 1
ATOM 1420 C CA . LEU A 1 183 ? -16.093 -1.321 16.961 1.00 91.31 183 LEU A CA 1
ATOM 1421 C C . LEU A 1 183 ? -14.657 -1.186 16.439 1.00 91.31 183 LEU A C 1
ATOM 1423 O O . LEU A 1 183 ? -14.475 -0.908 15.258 1.00 91.31 183 LEU A O 1
ATOM 1427 N N . GLY A 1 184 ? -13.655 -1.424 17.293 1.00 90.62 184 GLY A N 1
ATOM 1428 C CA . GLY A 1 184 ? -12.246 -1.427 16.893 1.00 90.62 184 GLY A CA 1
ATOM 1429 C C . GLY A 1 184 ? -11.970 -2.447 15.788 1.00 90.62 184 GLY A C 1
ATOM 1430 O O . GLY A 1 184 ? -11.391 -2.089 14.766 1.00 90.62 184 GLY A O 1
ATOM 1431 N N . ALA A 1 185 ? -12.492 -3.670 15.923 1.00 91.88 185 ALA A N 1
ATOM 1432 C CA . ALA A 1 185 ? -12.374 -4.715 14.906 1.00 91.88 185 ALA A CA 1
ATOM 1433 C C . ALA A 1 185 ? -12.969 -4.301 13.544 1.00 91.88 185 ALA A C 1
ATOM 1435 O O . ALA A 1 185 ? -12.334 -4.479 12.502 1.00 91.88 185 ALA A O 1
ATOM 1436 N N . TRP A 1 186 ? -14.159 -3.687 13.534 1.00 94.00 186 TRP A N 1
ATOM 1437 C CA . TRP A 1 186 ? -14.759 -3.152 12.306 1.00 94.00 186 TRP A CA 1
ATOM 1438 C C . TRP A 1 186 ? -13.949 -1.999 11.708 1.00 94.00 186 TRP A C 1
ATOM 1440 O O . TRP A 1 186 ? -13.766 -1.951 10.491 1.00 94.00 186 TRP A O 1
ATOM 1450 N N . MET A 1 187 ? -13.440 -1.086 12.539 1.00 94.50 187 MET A N 1
ATOM 1451 C CA . MET A 1 187 ? -12.585 0.012 12.081 1.00 94.50 187 MET A CA 1
ATOM 1452 C C . MET A 1 187 ? -11.292 -0.516 11.458 1.00 94.50 187 MET A C 1
ATOM 1454 O O . MET A 1 187 ? -10.899 -0.039 10.395 1.00 94.50 187 MET A O 1
ATOM 1458 N N . MET A 1 188 ? -10.671 -1.527 12.066 1.00 93.25 188 MET A N 1
ATOM 1459 C CA . MET A 1 188 ? -9.482 -2.191 11.535 1.00 93.25 188 MET A CA 1
ATOM 1460 C C . MET A 1 188 ? -9.747 -2.877 10.205 1.00 93.25 188 MET A C 1
ATOM 1462 O O . MET A 1 188 ? -8.940 -2.735 9.293 1.00 93.25 188 MET A O 1
ATOM 1466 N N . LEU A 1 189 ? -10.876 -3.578 10.070 1.00 94.50 189 LEU A N 1
ATOM 1467 C CA . LEU A 1 189 ? -11.270 -4.179 8.800 1.00 94.50 189 LEU A CA 1
ATOM 1468 C C . LEU A 1 189 ? -11.385 -3.113 7.716 1.00 94.50 189 LEU A C 1
ATOM 1470 O O . LEU A 1 189 ? -10.783 -3.252 6.656 1.00 94.50 189 LEU A O 1
ATOM 1474 N N . ILE A 1 190 ? -12.141 -2.044 7.974 1.00 95.56 190 ILE A N 1
ATOM 1475 C CA . ILE A 1 190 ? -12.351 -0.981 6.987 1.00 95.56 190 ILE A CA 1
ATOM 1476 C C . ILE A 1 190 ? -11.006 -0.348 6.632 1.00 95.56 190 ILE A C 1
ATOM 1478 O O . ILE A 1 190 ? -10.633 -0.307 5.463 1.00 95.56 190 ILE A O 1
ATOM 1482 N N . PHE A 1 191 ? -10.235 0.075 7.634 1.00 96.25 191 PHE A N 1
ATOM 1483 C CA . PHE A 1 191 ? -8.937 0.703 7.424 1.00 96.25 191 PHE A CA 1
ATOM 1484 C C . PHE A 1 191 ? -7.971 -0.214 6.664 1.00 96.25 191 PHE A C 1
ATOM 1486 O O . PHE A 1 191 ? -7.405 0.201 5.654 1.00 96.25 191 PHE A O 1
ATOM 1493 N N . GLY A 1 192 ? -7.824 -1.463 7.106 1.00 95.44 192 GLY A N 1
ATOM 1494 C CA . GLY A 1 192 ? -6.912 -2.452 6.540 1.00 95.44 192 GLY A CA 1
ATOM 1495 C C . GLY A 1 192 ? -7.304 -2.926 5.141 1.00 95.44 192 GLY A C 1
ATOM 1496 O O . GLY A 1 192 ? -6.433 -3.287 4.359 1.00 95.44 192 GLY A O 1
ATOM 1497 N N . VAL A 1 193 ? -8.588 -2.895 4.781 1.00 97.31 193 VAL A N 1
ATOM 1498 C CA . VAL A 1 193 ? -9.050 -3.261 3.431 1.00 97.31 193 VAL A CA 1
ATOM 1499 C C . VAL A 1 193 ? -9.023 -2.067 2.475 1.00 97.31 193 VAL A C 1
ATOM 1501 O O . VAL A 1 193 ? -8.822 -2.265 1.279 1.00 97.31 193 VAL A O 1
ATOM 1504 N N . THR A 1 194 ? -9.198 -0.832 2.961 1.00 95.56 194 THR A N 1
ATOM 1505 C CA . THR A 1 194 ? -9.330 0.340 2.079 1.00 95.56 194 THR A CA 1
ATOM 1506 C C . THR A 1 194 ? -8.175 1.331 2.176 1.00 95.56 194 THR A C 1
ATOM 1508 O O . THR A 1 194 ? -7.554 1.639 1.164 1.00 95.56 194 THR A O 1
ATOM 1511 N N . ILE A 1 195 ? -7.888 1.870 3.363 1.00 95.88 195 ILE A N 1
ATOM 1512 C CA . ILE A 1 195 ? -6.969 3.009 3.527 1.00 95.88 195 ILE A CA 1
ATOM 1513 C C . ILE A 1 195 ? -5.511 2.541 3.559 1.00 95.88 195 ILE A C 1
ATOM 1515 O O . ILE A 1 195 ? -4.677 3.130 2.871 1.00 95.88 195 ILE A O 1
ATOM 1519 N N . ALA A 1 196 ? -5.212 1.478 4.311 1.00 95.19 196 ALA A N 1
ATOM 1520 C CA . ALA A 1 196 ? -3.857 0.942 4.431 1.00 95.19 196 ALA A CA 1
ATOM 1521 C C . ALA A 1 196 ? -3.262 0.542 3.071 1.00 95.19 196 ALA A C 1
ATOM 1523 O O . ALA A 1 196 ? -2.215 1.087 2.702 1.00 95.19 196 ALA A O 1
ATOM 1524 N N . PRO A 1 197 ? -3.961 -0.264 2.240 1.00 97.50 197 PRO A N 1
ATOM 1525 C CA . PRO A 1 197 ? -3.416 -0.695 0.958 1.00 97.50 197 PRO A CA 1
ATOM 1526 C C . PRO A 1 197 ? -3.100 0.471 0.021 1.00 97.50 197 PRO A C 1
ATOM 1528 O O . PRO A 1 197 ? -2.145 0.394 -0.742 1.00 97.50 197 PRO A O 1
ATOM 1531 N N . LEU A 1 198 ? -3.857 1.573 0.074 1.00 97.19 198 LEU A N 1
ATOM 1532 C CA . LEU A 1 198 ? -3.611 2.725 -0.796 1.00 97.19 198 LEU A CA 1
ATOM 1533 C C . LEU A 1 198 ? -2.242 3.360 -0.543 1.00 97.19 198 LEU A C 1
ATOM 1535 O O . LEU A 1 198 ? -1.497 3.586 -1.499 1.00 97.19 198 LEU A O 1
ATOM 1539 N N . LEU A 1 199 ? -1.904 3.655 0.718 1.00 97.44 199 LEU A N 1
ATOM 1540 C CA . LEU A 1 199 ? -0.622 4.294 1.019 1.00 97.44 199 LEU A CA 1
ATOM 1541 C C . LEU A 1 199 ? 0.540 3.304 0.909 1.00 97.44 199 LEU A C 1
ATOM 1543 O O . LEU A 1 199 ? 1.601 3.661 0.397 1.00 97.44 199 LEU A O 1
ATOM 1547 N N . GLU A 1 200 ? 0.339 2.064 1.344 1.00 98.44 200 GLU A N 1
ATOM 1548 C CA . GLU A 1 200 ? 1.359 1.024 1.247 1.00 98.44 200 GLU A CA 1
ATOM 1549 C C . GLU A 1 200 ? 1.719 0.727 -0.212 1.00 98.44 200 GLU A C 1
ATOM 1551 O O . GLU A 1 200 ? 2.894 0.751 -0.587 1.00 98.44 200 GLU A O 1
ATOM 1556 N N . GLU A 1 201 ? 0.724 0.532 -1.081 1.00 98.69 201 GLU A N 1
ATOM 1557 C CA . GLU A 1 201 ? 0.980 0.351 -2.507 1.00 98.69 201 GLU A CA 1
ATOM 1558 C C . GLU A 1 201 ? 1.625 1.590 -3.117 1.00 98.69 201 GLU A C 1
ATOM 1560 O O . GLU A 1 201 ? 2.552 1.457 -3.916 1.00 98.69 201 GLU A O 1
ATOM 1565 N N . LEU A 1 202 ? 1.216 2.798 -2.721 1.00 98.50 202 LEU A N 1
ATOM 1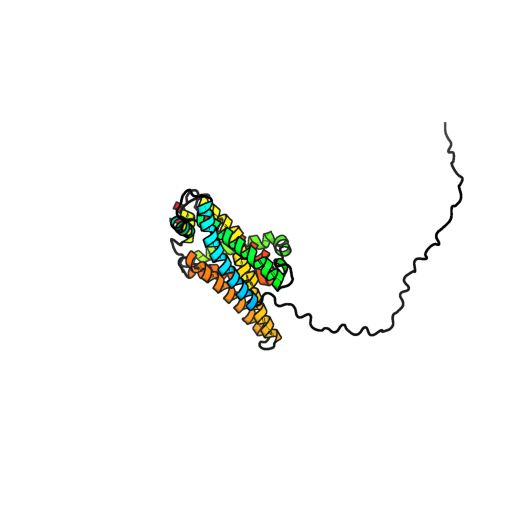566 C CA . LEU A 1 202 ? 1.862 4.015 -3.199 1.00 98.50 202 LEU A CA 1
ATOM 1567 C C . LEU A 1 202 ? 3.357 4.041 -2.850 1.00 98.50 202 LEU A C 1
ATOM 1569 O O . LEU A 1 202 ? 4.183 4.262 -3.735 1.00 98.50 202 LEU A O 1
ATOM 1573 N N . ALA A 1 203 ? 3.719 3.761 -1.599 1.00 98.62 203 ALA A N 1
ATOM 1574 C CA . ALA A 1 203 ? 5.109 3.763 -1.151 1.00 98.62 203 ALA A CA 1
ATOM 1575 C C . ALA A 1 203 ? 5.949 2.690 -1.861 1.00 98.62 203 ALA A C 1
ATOM 1577 O O . ALA A 1 203 ? 7.007 2.977 -2.431 1.00 98.62 203 ALA A O 1
ATOM 1578 N N . PHE A 1 204 ? 5.464 1.448 -1.874 1.00 98.75 204 PHE A N 1
ATOM 1579 C CA . PHE A 1 204 ? 6.245 0.312 -2.357 1.00 98.75 204 PHE A CA 1
ATOM 1580 C C . PHE A 1 204 ? 6.157 0.122 -3.877 1.00 98.75 204 PHE A C 1
ATOM 1582 O O . PHE A 1 204 ? 7.162 -0.172 -4.516 1.00 98.75 204 PHE A O 1
ATOM 1589 N N . ARG A 1 205 ? 4.979 0.291 -4.483 1.00 98.62 205 ARG A N 1
ATOM 1590 C CA . ARG A 1 205 ? 4.703 -0.008 -5.905 1.00 98.62 205 ARG A CA 1
ATOM 1591 C C . ARG A 1 205 ? 4.488 1.246 -6.747 1.00 98.62 205 ARG A C 1
ATOM 1593 O O . ARG A 1 205 ? 4.595 1.174 -7.972 1.00 98.62 205 ARG A O 1
ATOM 1600 N N . GLY A 1 206 ? 4.202 2.381 -6.115 1.00 98.00 206 GLY A N 1
ATOM 1601 C CA . GLY A 1 206 ? 4.181 3.692 -6.757 1.00 98.00 206 GLY A CA 1
ATOM 1602 C C . GLY A 1 206 ? 5.570 4.322 -6.842 1.00 98.00 206 GLY A C 1
ATOM 1603 O O . GLY A 1 206 ? 5.874 4.920 -7.868 1.00 98.00 206 GLY A O 1
ATOM 1604 N N . PHE A 1 207 ? 6.421 4.136 -5.822 1.00 98.69 207 PHE A N 1
ATOM 1605 C CA . PHE A 1 207 ? 7.759 4.741 -5.739 1.00 98.69 207 PHE A CA 1
ATOM 1606 C C . PHE A 1 207 ? 8.911 3.732 -5.721 1.00 98.69 207 PHE A C 1
ATOM 1608 O O . PHE A 1 207 ? 9.699 3.698 -6.671 1.00 98.69 207 PHE A O 1
ATOM 1615 N N . LEU A 1 208 ? 9.019 2.897 -4.680 1.00 98.75 208 LEU A N 1
ATOM 1616 C CA . LEU A 1 208 ? 10.205 2.058 -4.466 1.00 98.75 208 LEU A CA 1
ATOM 1617 C C . LEU A 1 208 ? 10.481 1.111 -5.642 1.00 98.75 208 LEU A C 1
ATOM 1619 O O . LEU A 1 208 ? 11.524 1.231 -6.287 1.00 98.75 208 LEU A O 1
ATOM 1623 N N . LEU A 1 209 ? 9.537 0.231 -5.978 1.00 98.75 209 LEU A N 1
ATOM 1624 C CA . LEU A 1 209 ? 9.700 -0.752 -7.047 1.00 98.75 209 LEU A CA 1
ATOM 1625 C C . LEU A 1 209 ? 9.969 -0.104 -8.414 1.00 98.75 209 LEU A C 1
ATOM 1627 O O . LEU A 1 209 ? 10.967 -0.480 -9.036 1.00 98.75 209 LEU A O 1
ATOM 1631 N N . PRO A 1 210 ? 9.166 0.871 -8.900 1.00 98.12 210 PRO A N 1
ATOM 1632 C CA . PRO A 1 210 ? 9.462 1.519 -10.172 1.00 98.12 210 PRO A CA 1
ATOM 1633 C C . PRO A 1 210 ? 10.829 2.201 -10.182 1.00 98.12 210 PRO A C 1
ATOM 1635 O O . PRO A 1 210 ? 11.525 2.115 -11.187 1.00 98.12 210 PRO A O 1
ATOM 1638 N N . SER A 1 211 ? 11.260 2.817 -9.075 1.00 98.25 211 SER A N 1
ATOM 1639 C CA . SER A 1 211 ? 12.569 3.475 -9.017 1.00 98.25 211 SER A CA 1
ATOM 1640 C C . SER A 1 211 ? 13.751 2.510 -9.093 1.00 98.25 211 SER A C 1
ATOM 1642 O O . SER A 1 211 ? 14.724 2.809 -9.785 1.00 98.25 211 SER A O 1
ATOM 1644 N N . LEU A 1 212 ? 13.650 1.339 -8.457 1.00 98.56 212 LEU A N 1
ATOM 1645 C CA . LEU A 1 212 ? 14.650 0.274 -8.553 1.00 98.56 212 LEU A CA 1
ATOM 1646 C C . LEU A 1 212 ? 14.714 -0.288 -9.978 1.00 98.56 212 LEU A C 1
ATOM 1648 O O . LEU A 1 212 ? 15.789 -0.350 -10.573 1.00 98.56 212 LEU A O 1
ATOM 1652 N N . VAL A 1 213 ? 13.555 -0.603 -10.568 1.00 98.19 213 VAL A N 1
ATOM 1653 C CA . VAL A 1 213 ? 13.467 -1.100 -11.951 1.00 98.19 213 VAL A CA 1
ATOM 1654 C C . VAL A 1 213 ? 13.988 -0.062 -12.947 1.00 98.19 213 VAL A C 1
ATOM 1656 O O . VAL A 1 213 ? 14.708 -0.405 -13.882 1.00 98.19 213 VAL A O 1
ATOM 1659 N N . ASN A 1 214 ? 13.672 1.215 -12.745 1.00 97.00 214 ASN A N 1
ATOM 1660 C CA . ASN A 1 214 ? 14.180 2.308 -13.565 1.00 97.00 214 ASN A CA 1
ATOM 1661 C C . ASN A 1 214 ? 15.695 2.498 -13.398 1.00 97.00 214 ASN A C 1
ATOM 1663 O O . ASN A 1 214 ? 16.374 2.762 -14.385 1.00 97.00 214 ASN A O 1
ATOM 1667 N N . GLY A 1 215 ? 16.241 2.294 -12.195 1.00 96.94 215 GLY A N 1
ATOM 1668 C CA . GLY A 1 215 ? 17.687 2.256 -11.965 1.00 96.94 215 GLY A CA 1
ATOM 1669 C C . GLY A 1 215 ? 18.371 1.128 -12.742 1.00 96.94 215 GLY A C 1
ATOM 1670 O O . GLY A 1 215 ? 19.369 1.363 -13.417 1.00 96.94 215 GLY A O 1
ATOM 1671 N N . VAL A 1 216 ? 17.791 -0.076 -12.740 1.00 97.19 216 VAL A N 1
ATOM 1672 C CA . VAL A 1 216 ? 18.275 -1.216 -13.542 1.00 97.19 216 VAL A CA 1
ATOM 1673 C C . VAL A 1 216 ? 18.222 -0.908 -15.042 1.00 97.19 216 VAL A C 1
ATOM 1675 O O . VAL A 1 216 ? 19.194 -1.148 -15.752 1.00 97.19 216 VAL A O 1
ATOM 1678 N N . ARG A 1 217 ? 17.115 -0.335 -15.528 1.00 95.56 217 ARG A N 1
ATOM 1679 C CA . ARG A 1 217 ? 16.960 0.075 -16.937 1.00 95.56 217 ARG A CA 1
ATOM 1680 C C . ARG A 1 217 ? 17.933 1.180 -17.338 1.00 95.56 217 ARG A C 1
ATOM 1682 O O . ARG A 1 217 ? 18.349 1.243 -18.492 1.00 95.56 217 ARG A O 1
ATOM 1689 N N . TRP A 1 218 ? 18.281 2.065 -16.407 1.00 95.31 218 TRP A N 1
ATOM 1690 C CA . TRP A 1 218 ? 19.324 3.058 -16.621 1.00 95.31 218 TRP A CA 1
ATOM 1691 C C . TRP A 1 218 ? 20.695 2.385 -16.766 1.00 95.31 218 TRP A C 1
ATOM 1693 O O . TRP A 1 218 ? 21.372 2.646 -17.753 1.00 95.31 218 TRP A O 1
ATOM 1703 N N . LEU A 1 219 ? 21.057 1.447 -15.880 1.00 95.81 219 LEU A N 1
ATOM 1704 C CA . LEU A 1 219 ? 22.309 0.680 -15.991 1.00 95.81 219 LEU A CA 1
ATOM 1705 C C . LEU A 1 219 ? 22.413 -0.096 -17.314 1.00 95.81 219 LEU A C 1
ATOM 1707 O O . LEU A 1 219 ? 23.480 -0.140 -17.922 1.00 95.81 219 LEU A O 1
ATOM 1711 N N . GLU A 1 220 ? 21.310 -0.701 -17.761 1.00 95.31 220 GLU A N 1
ATOM 1712 C CA . GLU A 1 220 ? 21.227 -1.383 -19.059 1.00 95.31 220 GLU A CA 1
ATOM 1713 C C . GLU A 1 220 ? 21.474 -0.408 -20.219 1.00 95.31 220 GLU A C 1
ATOM 1715 O O . GLU A 1 220 ? 22.241 -0.698 -21.136 1.00 95.31 220 GLU A O 1
ATOM 1720 N N . ARG A 1 221 ? 20.858 0.778 -20.165 1.00 93.12 221 ARG A N 1
ATOM 1721 C CA . ARG A 1 221 ? 20.996 1.815 -21.195 1.00 93.12 221 ARG A CA 1
ATOM 1722 C C . ARG A 1 221 ? 22.414 2.366 -21.291 1.00 93.12 221 ARG A C 1
ATOM 1724 O O . ARG A 1 221 ? 22.891 2.584 -22.399 1.00 93.12 221 ARG A O 1
ATOM 1731 N N . GLU A 1 222 ? 23.068 2.577 -20.154 1.00 95.12 222 GLU A N 1
ATOM 1732 C CA . GLU A 1 222 ? 24.469 3.013 -20.088 1.00 95.12 222 GLU A CA 1
AT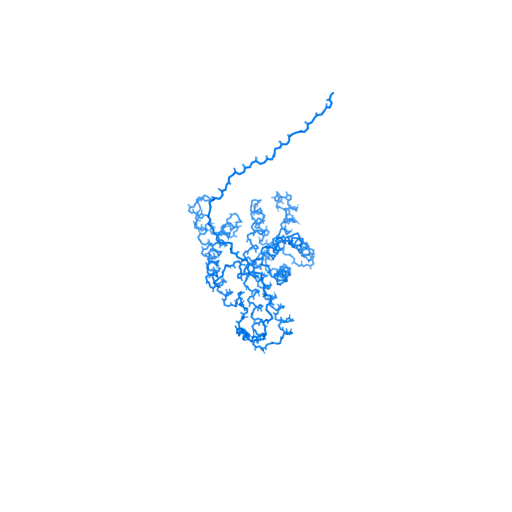OM 1733 C C . GLU A 1 222 ? 25.455 1.873 -20.405 1.00 95.12 222 GLU A C 1
ATOM 1735 O O . GLU A 1 222 ? 26.662 2.043 -20.268 1.00 95.12 222 GLU A O 1
ATOM 1740 N N . GLN A 1 223 ? 24.952 0.704 -20.828 1.00 95.56 223 GLN A N 1
ATOM 1741 C CA . GLN A 1 223 ? 25.743 -0.469 -21.208 1.00 95.56 223 GLN A CA 1
ATOM 1742 C C . GLN A 1 223 ? 26.638 -1.003 -20.074 1.00 95.56 223 GLN A C 1
ATOM 1744 O O . GLN A 1 223 ? 27.597 -1.730 -20.323 1.00 95.56 223 GLN A O 1
ATOM 1749 N N . ILE A 1 224 ? 26.302 -0.689 -18.816 1.00 97.25 224 ILE A N 1
ATOM 1750 C CA . ILE A 1 224 ? 27.003 -1.185 -17.621 1.00 97.25 224 ILE A CA 1
ATOM 1751 C C . ILE A 1 224 ? 26.638 -2.653 -17.369 1.00 97.25 224 ILE A C 1
ATOM 1753 O O . ILE A 1 224 ? 27.478 -3.449 -16.951 1.00 97.25 224 ILE A O 1
ATOM 1757 N N . ILE A 1 225 ? 25.381 -3.023 -17.632 1.00 97.31 225 ILE A N 1
ATOM 1758 C CA . ILE A 1 225 ? 24.891 -4.404 -17.561 1.00 97.31 225 ILE A CA 1
ATOM 1759 C C . ILE A 1 225 ? 24.214 -4.794 -18.874 1.00 97.31 225 ILE A C 1
ATOM 1761 O O . ILE A 1 225 ? 23.590 -3.969 -19.536 1.00 97.31 225 ILE A O 1
ATOM 1765 N N . GLY A 1 226 ? 24.299 -6.073 -19.246 1.00 96.75 226 GLY A N 1
ATOM 1766 C CA . GLY A 1 226 ? 23.608 -6.582 -20.431 1.00 96.75 226 GLY A CA 1
ATOM 1767 C C . GLY A 1 226 ? 22.091 -6.750 -20.219 1.00 96.75 226 GLY A C 1
ATOM 1768 O O . GLY A 1 226 ? 21.651 -6.942 -19.079 1.00 96.75 226 GLY A O 1
ATOM 1769 N N . PRO A 1 227 ? 21.285 -6.807 -21.298 1.00 96.19 227 PRO A N 1
ATOM 1770 C CA . PRO A 1 227 ? 19.828 -6.988 -21.215 1.00 96.19 227 PRO A CA 1
ATOM 1771 C C . PRO A 1 227 ? 19.397 -8.246 -20.446 1.00 96.19 227 PRO A C 1
ATOM 1773 O O . PRO A 1 227 ? 18.421 -8.245 -19.693 1.00 96.19 227 PRO A O 1
ATOM 1776 N N . ALA A 1 228 ? 20.160 -9.336 -20.587 1.00 97.06 228 ALA A N 1
ATOM 1777 C CA . ALA A 1 228 ? 19.917 -10.573 -19.847 1.00 97.06 228 ALA A CA 1
ATOM 1778 C C . ALA A 1 228 ? 20.099 -10.380 -18.333 1.00 97.06 228 ALA A C 1
ATOM 1780 O O . ALA A 1 228 ? 19.267 -10.843 -17.557 1.00 97.06 228 ALA A O 1
ATOM 1781 N N . ALA A 1 229 ? 21.138 -9.654 -17.907 1.00 97.38 229 ALA A N 1
ATOM 1782 C CA . ALA A 1 229 ? 21.381 -9.363 -16.496 1.00 97.38 229 ALA A CA 1
ATOM 1783 C C . ALA A 1 229 ? 20.289 -8.446 -15.919 1.00 97.38 229 ALA A C 1
ATOM 1785 O O . ALA A 1 229 ? 19.770 -8.713 -14.835 1.00 97.38 229 ALA A O 1
ATOM 1786 N N . ALA A 1 230 ? 19.870 -7.422 -16.668 1.00 96.31 230 ALA A N 1
ATOM 1787 C CA . ALA A 1 230 ? 18.768 -6.547 -16.273 1.00 96.31 230 ALA A CA 1
ATOM 1788 C C . ALA A 1 230 ? 17.464 -7.336 -16.048 1.00 96.31 230 ALA A C 1
ATOM 1790 O O . ALA A 1 230 ? 16.814 -7.191 -15.010 1.00 96.31 230 ALA A O 1
ATOM 1791 N N . ARG A 1 231 ? 17.110 -8.228 -16.983 1.00 96.50 231 ARG A N 1
ATOM 1792 C CA . ARG A 1 231 ? 15.864 -9.007 -16.932 1.00 96.50 231 ARG A CA 1
ATOM 1793 C C . ARG A 1 231 ? 15.883 -10.142 -15.907 1.00 96.50 231 ARG A C 1
ATOM 1795 O O . ARG A 1 231 ? 14.887 -10.332 -15.216 1.00 96.50 231 ARG A O 1
ATOM 1802 N N . LEU A 1 232 ? 16.966 -10.917 -15.844 1.00 96.88 232 LEU A N 1
ATOM 1803 C CA . LEU A 1 232 ? 17.042 -12.142 -15.035 1.00 96.88 232 LEU A CA 1
ATOM 1804 C C . LEU A 1 232 ? 17.509 -11.891 -13.601 1.00 96.88 232 LEU A C 1
ATOM 1806 O O . LEU A 1 232 ? 17.225 -12.703 -12.728 1.00 96.88 232 LEU A O 1
ATOM 1810 N N . VAL A 1 233 ? 18.216 -10.787 -13.355 1.00 97.88 233 VAL A N 1
ATOM 1811 C CA . VAL A 1 233 ? 18.749 -10.454 -12.028 1.00 97.88 233 VAL A CA 1
ATOM 1812 C C . VAL A 1 233 ? 18.192 -9.122 -11.549 1.00 97.88 233 VAL A C 1
ATOM 1814 O O . VAL A 1 233 ? 17.576 -9.071 -10.490 1.00 97.88 233 VAL A O 1
ATOM 1817 N N . GLY A 1 234 ? 18.334 -8.052 -12.334 1.00 98.00 234 GLY A N 1
ATOM 1818 C CA . GLY A 1 234 ? 17.966 -6.701 -11.903 1.00 98.00 234 GLY A CA 1
ATOM 1819 C C . GLY A 1 234 ? 16.488 -6.546 -11.520 1.00 98.00 234 GLY A C 1
ATOM 1820 O O . GLY A 1 234 ? 16.177 -6.043 -10.437 1.00 98.00 234 GLY A O 1
ATOM 1821 N N . ILE A 1 235 ? 15.564 -7.014 -12.366 1.00 97.88 235 ILE A N 1
ATOM 1822 C CA . ILE A 1 235 ? 14.122 -6.960 -12.069 1.00 97.88 235 ILE A CA 1
ATOM 1823 C C . ILE A 1 235 ? 13.761 -7.854 -10.865 1.00 97.88 235 ILE A C 1
ATOM 1825 O O . ILE A 1 235 ? 13.148 -7.330 -9.931 1.00 97.88 235 ILE A O 1
ATOM 1829 N N . PRO A 1 236 ? 14.150 -9.147 -10.801 1.00 98.56 236 PRO A N 1
ATOM 1830 C CA . PRO A 1 236 ? 13.902 -9.972 -9.617 1.00 98.56 236 PRO A CA 1
ATOM 1831 C C . PRO A 1 236 ? 14.478 -9.393 -8.322 1.00 98.56 236 PRO A C 1
ATOM 1833 O O . PRO A 1 236 ? 13.781 -9.363 -7.313 1.00 98.56 236 PRO A O 1
ATOM 1836 N N . VAL A 1 237 ? 15.700 -8.854 -8.343 1.00 98.56 237 VAL A N 1
ATOM 1837 C CA . VAL A 1 237 ? 16.300 -8.188 -7.175 1.00 98.56 237 VAL A CA 1
ATOM 1838 C C . VAL A 1 237 ? 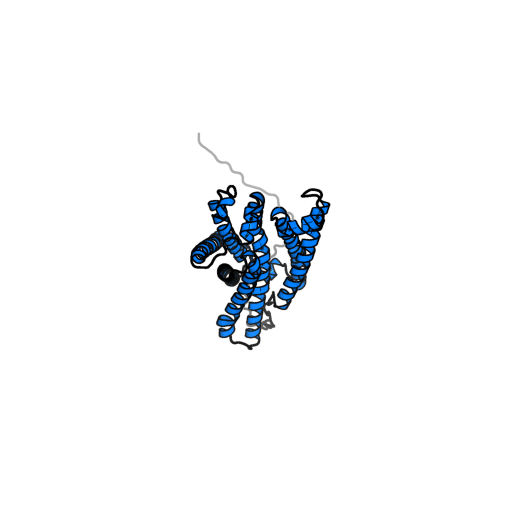15.483 -6.965 -6.756 1.00 98.56 237 VAL A C 1
ATOM 1840 O O . VAL A 1 237 ? 15.246 -6.774 -5.567 1.00 98.56 237 VAL A O 1
ATOM 1843 N N . SER A 1 238 ? 14.969 -6.178 -7.706 1.00 98.75 238 SER A N 1
ATOM 1844 C CA . SER A 1 238 ? 14.087 -5.039 -7.404 1.00 98.75 238 SER A CA 1
ATOM 1845 C C . SER A 1 238 ? 12.797 -5.480 -6.698 1.00 98.75 238 SER A C 1
ATOM 1847 O O . SER A 1 238 ? 12.363 -4.843 -5.733 1.00 98.75 238 SER A O 1
ATOM 1849 N N . ILE A 1 239 ? 12.206 -6.597 -7.143 1.00 98.81 239 ILE A N 1
ATOM 1850 C CA . ILE A 1 239 ? 11.031 -7.214 -6.510 1.00 98.81 239 ILE A CA 1
ATOM 1851 C C . ILE A 1 239 ? 11.372 -7.688 -5.096 1.00 98.81 239 ILE A C 1
ATOM 1853 O O . ILE A 1 239 ? 10.621 -7.399 -4.166 1.00 98.81 239 ILE A O 1
ATOM 1857 N N . LEU A 1 240 ? 12.501 -8.378 -4.915 1.00 98.69 240 LEU A N 1
ATOM 1858 C CA . LEU A 1 240 ? 12.925 -8.903 -3.616 1.00 98.69 240 LEU A CA 1
ATOM 1859 C C . LEU A 1 240 ? 13.225 -7.787 -2.612 1.00 98.69 240 LEU A C 1
ATOM 1861 O O . LEU A 1 240 ? 12.750 -7.864 -1.485 1.00 98.69 240 LEU A O 1
ATOM 1865 N N . ILE A 1 241 ? 13.935 -6.729 -3.014 1.00 98.69 241 ILE A N 1
ATOM 1866 C CA . ILE A 1 241 ? 14.215 -5.568 -2.151 1.00 98.69 241 ILE A CA 1
ATOM 1867 C C . ILE A 1 241 ? 12.910 -4.892 -1.724 1.00 98.69 241 ILE A C 1
ATOM 1869 O O . ILE A 1 241 ? 12.707 -4.631 -0.538 1.00 98.69 241 ILE A O 1
ATOM 1873 N N . THR A 1 242 ? 12.000 -4.652 -2.673 1.00 98.81 242 THR A N 1
ATOM 1874 C CA . THR A 1 242 ? 10.683 -4.069 -2.370 1.00 98.81 242 THR A CA 1
ATOM 1875 C C . THR A 1 242 ? 9.904 -4.963 -1.406 1.00 98.81 242 THR A C 1
ATOM 1877 O O . THR A 1 242 ? 9.327 -4.482 -0.431 1.00 98.81 242 THR A O 1
ATOM 1880 N N . SER A 1 243 ? 9.923 -6.275 -1.650 1.00 98.69 243 SER A N 1
ATOM 1881 C CA . SER A 1 243 ? 9.169 -7.244 -0.858 1.00 98.69 243 SER A CA 1
ATOM 1882 C C . SER A 1 243 ? 9.718 -7.404 0.554 1.00 98.69 243 SER A C 1
ATOM 1884 O O . SER A 1 243 ? 8.942 -7.501 1.502 1.00 98.69 243 SER A O 1
ATOM 1886 N N . LEU A 1 244 ? 11.043 -7.355 0.700 1.00 98.31 244 LEU A N 1
ATOM 1887 C CA . LEU A 1 244 ? 11.728 -7.374 1.984 1.00 98.31 244 LEU A CA 1
ATOM 1888 C C . LEU A 1 244 ? 11.399 -6.127 2.808 1.00 98.31 244 LEU A C 1
ATOM 1890 O O . LEU A 1 244 ? 11.028 -6.256 3.971 1.00 98.31 244 LEU A O 1
ATOM 1894 N N . GLY A 1 245 ? 11.478 -4.934 2.209 1.00 98.12 245 GLY A N 1
ATOM 1895 C CA . GLY A 1 245 ? 11.114 -3.690 2.894 1.00 98.12 245 GLY A CA 1
ATOM 1896 C C . GLY A 1 245 ? 9.663 -3.700 3.382 1.00 98.12 245 GLY A C 1
ATOM 1897 O O . GLY A 1 245 ? 9.388 -3.320 4.519 1.00 98.12 245 GLY A O 1
ATOM 1898 N N . PHE A 1 246 ? 8.750 -4.212 2.553 1.00 98.31 246 PHE A N 1
ATOM 1899 C CA . PHE A 1 246 ? 7.343 -4.368 2.913 1.00 98.31 246 PHE A CA 1
ATOM 1900 C C . PHE A 1 246 ? 7.160 -5.334 4.088 1.00 98.31 246 PHE A C 1
ATOM 1902 O O . PHE A 1 246 ? 6.498 -4.990 5.063 1.00 98.31 246 PHE A O 1
ATOM 1909 N N . ALA A 1 247 ? 7.786 -6.514 4.041 1.00 97.62 247 ALA A N 1
ATOM 1910 C CA . ALA A 1 247 ? 7.701 -7.492 5.123 1.00 97.62 247 ALA A CA 1
ATOM 1911 C C . ALA A 1 247 ? 8.281 -6.947 6.438 1.00 97.62 247 ALA A C 1
ATOM 1913 O O . ALA A 1 247 ? 7.639 -7.053 7.478 1.00 97.62 247 ALA A O 1
ATOM 1914 N N . ILE A 1 248 ? 9.451 -6.301 6.403 1.00 96.81 248 ILE A N 1
ATOM 1915 C CA . ILE A 1 248 ? 10.096 -5.740 7.602 1.00 96.81 248 ILE A CA 1
ATOM 1916 C C . ILE A 1 248 ? 9.213 -4.685 8.276 1.00 96.81 248 ILE A C 1
ATOM 1918 O O . ILE A 1 248 ? 9.118 -4.679 9.502 1.00 96.81 248 ILE A O 1
ATOM 1922 N N . MET A 1 249 ? 8.524 -3.838 7.506 1.00 95.56 249 MET A N 1
ATOM 1923 C CA . MET A 1 249 ? 7.596 -2.842 8.058 1.00 95.56 249 MET A CA 1
ATOM 1924 C C . MET A 1 249 ? 6.473 -3.485 8.892 1.00 95.56 249 MET A C 1
ATOM 1926 O O . MET A 1 249 ? 6.032 -2.902 9.877 1.00 95.56 249 MET A O 1
ATOM 1930 N N . HIS A 1 250 ? 6.062 -4.708 8.545 1.00 94.81 250 HIS A N 1
ATOM 1931 C CA . HIS A 1 250 ? 5.035 -5.468 9.262 1.00 94.81 250 HIS A CA 1
ATOM 1932 C C . HIS A 1 250 ? 5.592 -6.290 10.434 1.00 94.81 250 HIS A C 1
ATOM 1934 O O . HIS A 1 250 ? 4.829 -6.900 11.179 1.00 94.81 250 HIS A O 1
ATOM 1940 N N . SER A 1 251 ? 6.914 -6.314 10.635 1.00 93.81 251 SER A N 1
ATOM 1941 C CA . SER A 1 251 ? 7.563 -7.105 11.687 1.00 93.81 251 SER A CA 1
ATOM 1942 C C . SER A 1 251 ? 6.984 -6.858 13.089 1.00 93.81 251 SER A C 1
ATOM 1944 O O . SER A 1 251 ? 6.680 -7.845 13.764 1.00 93.81 251 SER A O 1
ATOM 1946 N N . PRO A 1 252 ? 6.730 -5.604 13.523 1.00 91.12 252 PRO A N 1
ATOM 1947 C CA . PRO A 1 252 ? 6.117 -5.353 14.828 1.00 91.12 252 PRO A CA 1
ATOM 1948 C C . PRO A 1 252 ? 4.701 -5.935 14.967 1.00 91.12 252 PRO A C 1
ATOM 1950 O O . PRO A 1 252 ? 4.351 -6.427 16.034 1.00 91.12 252 PRO A O 1
ATOM 1953 N N . GLN A 1 253 ? 3.898 -5.951 13.895 1.00 86.44 253 GLN A N 1
ATOM 1954 C CA . GLN A 1 253 ? 2.502 -6.422 13.929 1.00 86.44 253 GLN A CA 1
ATOM 1955 C C . GLN A 1 253 ? 2.385 -7.931 14.187 1.00 86.44 253 GLN A C 1
ATOM 1957 O O . GLN A 1 253 ? 1.362 -8.400 14.684 1.00 86.44 253 GLN A O 1
ATOM 1962 N N . VAL A 1 254 ? 3.434 -8.689 13.853 1.00 88.50 254 VAL A N 1
ATOM 1963 C CA . VAL A 1 254 ? 3.486 -10.157 13.948 1.00 88.50 254 VAL A CA 1
ATOM 1964 C C . VAL A 1 254 ? 4.489 -10.645 14.997 1.00 88.50 254 VAL A C 1
ATOM 1966 O O . VAL A 1 254 ? 5.018 -11.751 14.887 1.00 88.50 254 VAL A O 1
ATOM 1969 N N . SER A 1 255 ? 4.795 -9.820 16.003 1.00 89.75 255 SER A N 1
ATOM 1970 C CA . SER A 1 255 ? 5.743 -10.152 17.083 1.00 89.75 255 SER A CA 1
ATOM 1971 C C . SER A 1 255 ? 7.136 -10.547 16.581 1.00 89.75 255 SER A C 1
ATOM 1973 O O . SER A 1 255 ? 7.783 -11.425 17.150 1.00 89.75 255 SER A O 1
ATOM 1975 N N . HIS A 1 256 ? 7.584 -9.950 15.475 1.00 91.50 256 HIS A N 1
ATOM 1976 C CA . HIS A 1 256 ? 8.846 -10.271 14.804 1.00 91.50 256 HIS A CA 1
ATOM 1977 C C . HIS A 1 256 ? 8.989 -11.743 14.364 1.00 91.50 256 HIS A C 1
ATOM 1979 O O . HIS A 1 256 ? 10.093 -12.200 14.063 1.00 91.50 256 HIS A O 1
ATOM 1985 N N . ALA A 1 257 ? 7.886 -12.496 14.288 1.00 91.56 257 ALA A N 1
ATOM 1986 C CA . ALA A 1 257 ? 7.908 -13.898 13.897 1.00 91.56 257 ALA A CA 1
ATOM 1987 C C . ALA A 1 257 ? 8.249 -14.053 12.406 1.00 91.56 257 ALA A C 1
ATOM 1989 O O . ALA A 1 257 ? 7.580 -13.503 11.530 1.00 91.56 257 ALA A O 1
ATOM 1990 N N . TRP A 1 258 ? 9.276 -14.851 12.100 1.00 93.12 258 TRP A N 1
ATOM 1991 C CA . TRP A 1 258 ? 9.761 -15.021 10.726 1.00 93.12 258 TRP A CA 1
ATOM 1992 C C . TRP A 1 258 ? 8.737 -15.701 9.804 1.00 93.12 258 TRP A C 1
ATOM 1994 O O . TRP A 1 258 ? 8.675 -15.358 8.627 1.00 93.12 258 TRP A O 1
ATOM 2004 N N . GLY A 1 259 ? 7.921 -16.629 10.325 1.00 93.69 259 GLY A N 1
ATOM 2005 C CA . GLY A 1 259 ? 6.910 -17.364 9.554 1.00 93.69 259 GLY A CA 1
ATOM 2006 C C . GLY A 1 259 ? 5.910 -16.423 8.870 1.00 93.69 259 GLY A C 1
ATOM 2007 O O . GLY A 1 259 ? 5.885 -16.362 7.638 1.00 93.69 259 GLY A O 1
ATOM 2008 N N . PRO A 1 260 ? 5.155 -15.612 9.637 1.00 92.44 260 PRO A N 1
ATOM 2009 C CA . PRO A 1 260 ? 4.297 -14.566 9.084 1.00 92.44 260 PRO A CA 1
ATOM 2010 C C . PRO A 1 260 ? 5.034 -13.590 8.159 1.00 92.44 260 PRO A C 1
ATOM 2012 O O . PRO A 1 260 ? 4.496 -13.218 7.121 1.00 92.44 260 PRO A O 1
ATOM 2015 N N . LEU A 1 261 ? 6.275 -13.200 8.478 1.00 95.12 261 LEU A N 1
ATOM 2016 C CA . LEU A 1 261 ? 7.036 -12.269 7.637 1.00 95.12 261 LEU A CA 1
ATOM 2017 C C . LEU A 1 261 ? 7.359 -12.845 6.255 1.00 95.12 261 LEU A C 1
ATOM 2019 O O . LEU A 1 261 ? 7.269 -12.125 5.261 1.00 95.12 261 LEU A O 1
ATOM 2023 N N . VAL A 1 262 ? 7.693 -14.135 6.169 1.00 95.81 262 VAL A N 1
ATOM 2024 C CA . VAL A 1 262 ? 7.904 -14.823 4.886 1.00 95.81 262 VAL A CA 1
ATOM 2025 C C . VAL A 1 262 ? 6.610 -14.863 4.077 1.00 95.81 262 VAL A C 1
ATOM 2027 O O . VAL A 1 262 ? 6.638 -14.596 2.876 1.00 95.81 262 VAL A O 1
ATOM 2030 N N . LEU A 1 263 ? 5.470 -15.128 4.722 1.00 95.94 263 LEU A N 1
ATOM 2031 C CA . LEU A 1 263 ? 4.161 -15.117 4.062 1.00 95.94 263 LEU A CA 1
ATOM 2032 C C . LEU A 1 263 ? 3.803 -13.725 3.528 1.00 95.94 263 LEU A C 1
ATOM 2034 O O . LEU A 1 263 ? 3.445 -13.596 2.357 1.00 95.94 263 LEU A O 1
ATOM 2038 N N . ILE A 1 264 ? 3.977 -12.681 4.345 1.00 96.06 264 ILE A N 1
ATOM 2039 C CA . ILE A 1 264 ? 3.778 -11.274 3.962 1.00 96.06 264 ILE A CA 1
ATOM 2040 C C . ILE A 1 264 ? 4.697 -10.905 2.789 1.00 96.06 264 ILE A C 1
ATOM 2042 O O . ILE A 1 264 ? 4.250 -10.308 1.807 1.00 96.06 264 ILE A O 1
ATOM 2046 N N . GLY A 1 265 ? 5.968 -11.313 2.839 1.00 97.50 265 GLY A N 1
ATOM 2047 C CA . GLY A 1 265 ? 6.909 -11.171 1.728 1.00 97.50 265 GLY A CA 1
ATOM 2048 C C . GLY A 1 265 ? 6.432 -11.882 0.456 1.00 97.50 265 GLY A C 1
ATOM 2049 O O . GLY A 1 265 ? 6.533 -11.321 -0.634 1.00 97.50 265 GLY A O 1
ATOM 2050 N N . GLY A 1 266 ? 5.837 -13.069 0.586 1.00 97.69 266 GLY A N 1
ATOM 2051 C CA . GLY A 1 266 ? 5.225 -13.819 -0.512 1.00 97.69 266 GLY A CA 1
ATOM 2052 C C . GLY A 1 266 ? 4.089 -13.060 -1.206 1.00 97.69 266 GLY A C 1
ATOM 2053 O O . GLY A 1 266 ? 4.119 -12.911 -2.429 1.00 97.69 266 GLY A O 1
ATOM 2054 N N . VAL A 1 267 ? 3.134 -12.499 -0.448 1.00 97.75 267 VAL A N 1
ATOM 2055 C CA . VAL A 1 267 ? 2.092 -11.602 -1.010 1.00 97.75 267 VAL A CA 1
ATOM 2056 C C . VAL A 1 267 ? 2.746 -10.436 -1.729 1.00 97.75 267 VAL A C 1
ATOM 2058 O O . VAL A 1 267 ? 2.355 -10.055 -2.829 1.00 97.75 267 VAL A O 1
ATOM 2061 N N . SER A 1 268 ? 3.767 -9.863 -1.095 1.00 98.56 268 SER A N 1
ATOM 2062 C CA . SER A 1 268 ? 4.430 -8.665 -1.570 1.00 98.56 268 SER A CA 1
ATOM 2063 C C . SER A 1 268 ? 5.053 -8.864 -2.956 1.00 98.56 268 SER A C 1
ATOM 2065 O O . SER A 1 268 ? 4.953 -7.975 -3.810 1.00 98.56 268 SER A O 1
ATOM 2067 N N . ILE A 1 269 ? 5.590 -10.062 -3.214 1.00 98.69 269 ILE A N 1
ATOM 2068 C CA . ILE A 1 269 ? 6.071 -10.499 -4.529 1.00 98.69 269 ILE A CA 1
ATOM 2069 C C . ILE A 1 269 ? 4.917 -10.560 -5.535 1.00 98.69 269 ILE A C 1
ATOM 2071 O O . ILE A 1 269 ? 5.049 -10.011 -6.630 1.00 98.69 269 ILE A O 1
ATOM 2075 N N . VAL A 1 270 ? 3.777 -11.165 -5.178 1.00 98.44 270 VAL A N 1
ATOM 2076 C CA . VAL A 1 270 ? 2.585 -11.221 -6.049 1.00 98.44 270 VAL A CA 1
ATOM 2077 C C . VAL A 1 270 ? 2.131 -9.812 -6.440 1.00 98.44 270 VAL A C 1
ATOM 2079 O O . VAL A 1 270 ? 1.928 -9.537 -7.622 1.00 98.44 270 VAL A O 1
ATOM 2082 N N . LEU A 1 271 ? 2.054 -8.888 -5.481 1.00 98.81 271 LEU A N 1
ATOM 2083 C CA . LEU A 1 271 ? 1.684 -7.491 -5.727 1.00 98.81 271 LEU A CA 1
ATOM 2084 C C . LEU A 1 271 ? 2.686 -6.780 -6.648 1.00 98.81 271 LEU A C 1
ATOM 2086 O O . LEU A 1 271 ? 2.280 -6.054 -7.557 1.00 98.81 271 LEU A O 1
ATOM 2090 N N . CYS A 1 272 ? 3.990 -7.028 -6.478 1.00 98.81 272 CYS A N 1
ATOM 2091 C CA . CYS A 1 272 ? 5.019 -6.517 -7.388 1.00 98.81 272 CYS A CA 1
ATOM 2092 C C . CYS A 1 272 ? 4.842 -7.062 -8.815 1.00 98.81 272 CYS A C 1
ATOM 2094 O O . CYS A 1 272 ? 4.930 -6.303 -9.780 1.00 98.81 272 CYS A O 1
ATOM 2096 N N . ILE A 1 273 ? 4.556 -8.359 -8.963 1.00 98.62 273 ILE A N 1
ATOM 2097 C CA . ILE A 1 273 ? 4.307 -8.986 -10.267 1.00 98.62 273 ILE A CA 1
ATOM 2098 C C . ILE A 1 273 ? 3.070 -8.365 -10.922 1.00 98.62 273 ILE A C 1
ATOM 2100 O O . ILE A 1 273 ? 3.135 -7.970 -12.084 1.00 98.62 273 ILE A O 1
ATOM 2104 N N . VAL A 1 274 ? 1.963 -8.205 -10.191 1.00 98.69 274 VAL A N 1
ATOM 2105 C CA . VAL A 1 274 ? 0.746 -7.541 -10.694 1.00 98.69 274 VAL A CA 1
ATOM 2106 C C . VAL A 1 274 ? 1.061 -6.117 -11.153 1.00 98.69 274 VAL A C 1
ATOM 2108 O O . VAL A 1 274 ? 0.721 -5.745 -12.279 1.00 98.69 274 VAL A O 1
ATOM 2111 N N . ARG A 1 275 ? 1.776 -5.339 -10.329 1.00 98.62 275 ARG A N 1
ATOM 2112 C CA . ARG A 1 275 ? 2.167 -3.962 -10.652 1.00 98.62 275 ARG A CA 1
ATOM 2113 C C . ARG A 1 275 ? 2.982 -3.874 -11.941 1.00 98.62 275 ARG A C 1
ATOM 2115 O O . ARG A 1 275 ? 2.738 -2.960 -12.728 1.00 98.62 275 ARG A O 1
ATOM 2122 N N . LEU A 1 276 ? 3.954 -4.767 -12.137 1.00 98.19 276 LEU A N 1
ATOM 2123 C CA . LEU A 1 276 ? 4.862 -4.744 -13.290 1.00 98.19 276 LEU A CA 1
ATOM 2124 C C . LEU A 1 276 ? 4.228 -5.321 -14.559 1.00 98.19 276 LEU A C 1
ATOM 2126 O O . LEU A 1 276 ? 4.489 -4.822 -15.648 1.00 98.19 276 LEU A O 1
ATOM 2130 N N . THR A 1 277 ? 3.402 -6.359 -14.432 1.00 98.12 277 THR A N 1
ATOM 2131 C CA . THR A 1 277 ? 2.762 -7.023 -15.581 1.00 98.12 277 THR A CA 1
ATOM 2132 C C . THR A 1 277 ? 1.618 -6.207 -16.166 1.00 98.12 277 THR A C 1
ATOM 2134 O O . THR A 1 277 ? 1.421 -6.211 -17.378 1.00 98.12 277 THR A O 1
ATOM 2137 N N . LEU A 1 278 ? 0.861 -5.510 -15.316 1.00 98.00 278 LEU A N 1
ATOM 2138 C CA . LEU A 1 278 ? -0.289 -4.704 -15.734 1.00 98.00 278 LEU A CA 1
ATOM 2139 C C . LEU A 1 278 ? 0.027 -3.221 -15.871 1.00 98.00 278 LEU A C 1
ATOM 2141 O O . LEU A 1 278 ? -0.851 -2.454 -16.260 1.00 98.00 278 LEU A O 1
ATOM 2145 N N . ASP A 1 279 ? 1.244 -2.833 -15.492 1.00 97.56 279 ASP A N 1
ATOM 2146 C CA . ASP A 1 279 ? 1.676 -1.449 -15.351 1.00 97.56 279 ASP A CA 1
ATOM 2147 C C . ASP A 1 279 ? 0.615 -0.567 -14.667 1.00 97.56 279 ASP A C 1
ATOM 2149 O O . ASP A 1 279 ? 0.272 0.512 -15.134 1.00 97.56 279 ASP A O 1
ATOM 2153 N N . SER A 1 280 ? 0.017 -1.059 -13.580 1.00 98.62 280 SER A N 1
ATOM 2154 C CA . SER A 1 280 ? -1.102 -0.388 -12.917 1.00 98.62 280 SER A CA 1
ATOM 2155 C C . SER A 1 280 ? -0.962 -0.475 -11.409 1.00 98.62 280 SER A C 1
ATOM 2157 O O . SER A 1 280 ? -1.000 -1.564 -10.833 1.00 98.62 280 SER A O 1
ATOM 2159 N N . LEU A 1 281 ? -0.817 0.687 -10.770 1.00 98.62 281 LEU A N 1
ATOM 2160 C CA . LEU A 1 281 ? -0.833 0.793 -9.314 1.00 98.62 281 LEU A CA 1
ATOM 2161 C C . LEU A 1 281 ? -2.228 0.495 -8.750 1.00 98.62 281 LEU A C 1
ATOM 2163 O O . LEU A 1 281 ? -2.351 -0.202 -7.749 1.00 98.62 281 LEU A O 1
ATOM 2167 N N . ALA A 1 282 ? -3.294 0.942 -9.420 1.00 98.62 282 ALA A N 1
ATOM 2168 C CA . ALA A 1 282 ? -4.654 0.623 -8.992 1.00 98.62 282 ALA A CA 1
ATOM 2169 C C . ALA A 1 282 ? -4.926 -0.891 -9.013 1.00 98.62 282 ALA A C 1
ATOM 2171 O O . ALA A 1 282 ? -5.647 -1.398 -8.158 1.00 98.62 282 ALA A O 1
ATOM 2172 N N . ALA A 1 283 ? -4.345 -1.631 -9.966 1.00 98.75 283 ALA A N 1
ATOM 2173 C CA . ALA A 1 283 ? -4.502 -3.080 -10.013 1.00 98.75 283 ALA A CA 1
ATOM 2174 C C . ALA A 1 283 ? -3.864 -3.776 -8.802 1.00 98.75 283 ALA A C 1
ATOM 2176 O O . ALA A 1 283 ? -4.487 -4.677 -8.239 1.00 98.75 283 ALA A O 1
ATOM 2177 N N . SER A 1 284 ? -2.670 -3.352 -8.369 1.00 98.50 284 SER A N 1
ATOM 2178 C CA . SER A 1 284 ? -2.044 -3.920 -7.169 1.00 98.50 284 SER A CA 1
ATOM 2179 C C . SER A 1 284 ? -2.804 -3.537 -5.894 1.00 98.50 284 SER A C 1
ATOM 2181 O O . SER A 1 284 ? -3.000 -4.401 -5.046 1.00 98.50 284 SER A O 1
ATOM 2183 N N . VAL A 1 285 ? -3.367 -2.322 -5.811 1.00 98.69 285 VAL A N 1
ATOM 2184 C CA . VAL A 1 285 ? -4.283 -1.916 -4.722 1.00 98.69 285 VAL A CA 1
ATOM 2185 C C . VAL A 1 285 ? -5.497 -2.839 -4.622 1.00 98.69 285 VAL A C 1
ATOM 2187 O O . VAL A 1 285 ? -5.836 -3.264 -3.523 1.00 98.69 285 VAL A O 1
ATOM 2190 N N . VAL A 1 286 ? -6.145 -3.189 -5.740 1.00 98.75 286 VAL A N 1
ATOM 2191 C CA . VAL A 1 286 ? -7.308 -4.100 -5.725 1.00 98.75 286 VAL A CA 1
ATOM 2192 C C . VAL A 1 286 ? -6.921 -5.489 -5.213 1.00 98.75 286 VAL A C 1
ATOM 2194 O O . VAL A 1 286 ? -7.631 -6.052 -4.381 1.00 98.75 286 VAL A O 1
ATOM 2197 N N . VAL A 1 287 ? -5.797 -6.038 -5.684 1.00 98.75 287 VAL A N 1
ATOM 2198 C CA . VAL A 1 287 ? -5.307 -7.353 -5.235 1.00 98.75 287 VAL A CA 1
ATOM 2199 C C . VAL A 1 287 ? -4.964 -7.318 -3.745 1.00 98.75 287 VAL A C 1
ATOM 2201 O O . VAL A 1 287 ? -5.347 -8.228 -3.015 1.00 98.75 287 VAL A O 1
ATOM 2204 N N . HIS A 1 288 ? -4.302 -6.257 -3.283 1.00 98.69 288 HIS A N 1
ATOM 2205 C CA . HIS A 1 288 ? -3.933 -6.077 -1.881 1.00 98.69 288 HIS A CA 1
ATOM 2206 C C . HIS A 1 288 ? -5.177 -5.943 -0.987 1.00 98.69 288 HIS A C 1
ATOM 2208 O O . HIS A 1 288 ? -5.310 -6.667 -0.004 1.00 98.69 288 HIS A O 1
ATOM 2214 N N . ALA A 1 289 ? -6.144 -5.106 -1.370 1.00 98.50 289 ALA A N 1
ATOM 2215 C CA . ALA A 1 289 ? -7.407 -4.960 -0.650 1.00 98.50 289 ALA A CA 1
ATOM 2216 C C . ALA A 1 289 ? -8.165 -6.295 -0.531 1.00 98.50 289 ALA A C 1
ATOM 2218 O O . ALA A 1 289 ? -8.640 -6.647 0.548 1.00 98.50 289 ALA A O 1
ATOM 2219 N N . ALA A 1 290 ? -8.241 -7.073 -1.616 1.00 98.44 290 ALA A N 1
ATOM 2220 C CA . ALA A 1 290 ? -8.890 -8.384 -1.613 1.00 98.44 290 ALA A CA 1
ATOM 2221 C C . ALA A 1 290 ? -8.125 -9.432 -0.776 1.00 98.44 290 ALA A C 1
ATOM 2223 O O . ALA A 1 290 ? -8.743 -10.240 -0.079 1.00 98.44 290 ALA A O 1
ATOM 2224 N N . TYR A 1 291 ? -6.790 -9.397 -0.794 1.00 97.69 291 TYR A N 1
ATOM 2225 C CA . TYR A 1 291 ? -5.957 -10.205 0.099 1.00 97.69 291 TYR A CA 1
ATOM 2226 C C . TYR A 1 291 ? -6.257 -9.884 1.572 1.00 97.69 291 TYR A C 1
ATOM 2228 O O . TYR A 1 291 ? -6.632 -10.786 2.324 1.00 97.69 291 TYR A O 1
ATOM 2236 N N . ASN A 1 292 ? -6.205 -8.605 1.961 1.00 96.62 292 ASN A N 1
ATOM 2237 C CA . ASN A 1 292 ? -6.494 -8.180 3.334 1.00 96.62 292 ASN A CA 1
ATOM 2238 C C . ASN A 1 292 ? -7.919 -8.558 3.741 1.00 96.62 292 ASN A C 1
ATOM 2240 O O . ASN A 1 292 ? -8.133 -9.083 4.833 1.00 96.62 292 ASN A O 1
ATOM 2244 N N . PHE A 1 293 ? -8.892 -8.380 2.842 1.00 96.88 293 PHE A N 1
ATOM 2245 C CA . PHE A 1 293 ? -10.273 -8.783 3.094 1.00 96.88 293 PHE A CA 1
ATOM 2246 C C . PHE A 1 293 ? -10.389 -10.270 3.438 1.00 96.88 293 PHE A C 1
ATOM 2248 O O . PHE A 1 293 ? -11.172 -10.620 4.311 1.00 96.88 293 PHE A O 1
ATOM 2255 N N . THR A 1 294 ? -9.592 -11.142 2.820 1.00 94.88 294 THR A N 1
ATOM 2256 C CA . THR A 1 294 ? -9.620 -12.585 3.117 1.00 94.88 294 THR A CA 1
ATOM 2257 C C . THR A 1 294 ? -9.185 -12.881 4.549 1.00 94.88 294 THR A C 1
ATOM 2259 O O . THR A 1 294 ? -9.822 -13.690 5.224 1.00 94.88 294 THR A O 1
ATOM 2262 N N . LEU A 1 295 ? -8.151 -12.188 5.040 1.00 90.25 295 LEU A N 1
ATOM 2263 C CA . LEU A 1 295 ? -7.701 -12.316 6.429 1.00 90.25 295 LEU A CA 1
ATOM 2264 C C . LEU A 1 295 ? -8.811 -11.893 7.402 1.00 90.25 295 LEU A C 1
ATOM 2266 O O . LEU A 1 295 ? -9.144 -12.625 8.333 1.00 90.25 295 LEU A O 1
ATOM 2270 N N . PHE A 1 296 ? -9.446 -10.745 7.144 1.00 92.12 296 PHE A N 1
ATOM 2271 C CA . PHE A 1 296 ? -10.555 -10.254 7.965 1.00 92.12 296 PHE A CA 1
ATOM 2272 C C . PHE A 1 296 ? -11.819 -11.112 7.856 1.00 92.12 296 PHE A C 1
ATOM 2274 O O . PHE A 1 296 ? -12.504 -11.306 8.857 1.00 92.12 296 PHE A O 1
ATOM 2281 N N . ALA A 1 297 ? -12.124 -11.666 6.684 1.00 92.12 297 ALA A N 1
ATOM 2282 C CA . ALA A 1 297 ? -13.276 -12.538 6.478 1.00 92.12 297 ALA A CA 1
ATOM 2283 C C . ALA A 1 297 ? -13.172 -13.821 7.318 1.00 92.12 297 ALA A C 1
ATOM 2285 O O . ALA A 1 297 ? -14.165 -14.241 7.914 1.00 92.12 297 ALA A O 1
ATOM 2286 N N . GLY A 1 298 ? -11.970 -14.398 7.434 1.00 88.12 298 GLY A N 1
ATOM 2287 C CA . GLY A 1 298 ? -11.712 -15.516 8.344 1.00 88.12 298 GLY A CA 1
ATOM 2288 C C . GLY A 1 298 ? -12.011 -15.156 9.803 1.00 88.12 298 GLY A C 1
ATOM 2289 O O . GLY A 1 298 ? -12.708 -15.898 10.496 1.00 88.12 298 GLY A O 1
ATOM 2290 N N . MET A 1 299 ? -11.575 -13.974 10.247 1.00 88.06 299 MET A N 1
ATOM 2291 C CA . MET A 1 299 ? -11.830 -13.488 11.610 1.00 88.06 299 MET A CA 1
ATOM 2292 C C . MET A 1 299 ? -13.312 -13.176 11.858 1.00 88.06 299 MET A C 1
ATOM 2294 O O . MET A 1 299 ? -13.844 -13.520 12.914 1.00 88.06 299 MET A O 1
ATOM 2298 N N . ILE A 1 300 ? -14.013 -12.593 10.881 1.00 91.50 300 ILE A N 1
ATOM 2299 C CA . ILE A 1 300 ? -15.469 -12.391 10.931 1.00 91.50 300 ILE A CA 1
ATOM 2300 C C . ILE A 1 300 ? -16.179 -13.728 11.132 1.00 91.50 300 ILE A C 1
ATOM 2302 O O . ILE A 1 300 ? -17.046 -13.835 12.001 1.00 91.50 300 ILE A O 1
ATOM 2306 N N . ALA A 1 301 ? -15.820 -14.741 10.342 1.00 91.19 301 ALA A N 1
ATOM 2307 C CA . ALA A 1 301 ? -16.442 -16.055 10.423 1.00 91.19 301 ALA A CA 1
ATOM 2308 C C . ALA A 1 301 ? -16.189 -16.712 11.791 1.00 91.19 301 ALA A C 1
ATOM 2310 O O . ALA A 1 301 ? -17.137 -17.161 12.434 1.00 91.19 301 ALA A O 1
ATOM 2311 N N . ALA A 1 302 ? -14.942 -16.692 12.275 1.00 88.12 302 ALA A N 1
ATOM 2312 C CA . ALA A 1 302 ? -14.558 -17.282 13.560 1.00 88.12 302 ALA A CA 1
ATOM 2313 C C . ALA A 1 302 ? -15.282 -16.643 14.763 1.00 88.12 302 ALA A C 1
ATOM 2315 O O . ALA A 1 302 ? -15.678 -17.327 15.709 1.00 88.12 302 ALA A O 1
ATOM 2316 N N . THR A 1 303 ? -15.515 -15.331 14.707 1.00 89.88 303 THR A N 1
ATOM 2317 C CA . THR A 1 303 ? -16.093 -14.541 15.810 1.00 89.88 303 THR A CA 1
ATOM 2318 C C . THR A 1 303 ? -17.605 -14.328 15.706 1.00 89.88 303 THR A C 1
ATOM 2320 O O . THR A 1 303 ? -18.190 -13.630 16.537 1.00 89.88 303 THR A O 1
ATOM 2323 N N . GLY A 1 304 ? -18.267 -14.878 14.682 1.00 90.19 304 GLY A N 1
ATOM 2324 C CA . GLY A 1 304 ? -19.692 -14.633 14.436 1.00 90.19 304 GLY A CA 1
ATOM 2325 C C . GLY A 1 304 ? -20.006 -13.157 14.152 1.00 90.19 304 GLY A C 1
ATOM 2326 O O . GLY A 1 304 ? -20.994 -12.626 14.661 1.00 90.19 304 GLY A O 1
ATOM 2327 N N . GLY A 1 305 ? -19.150 -12.484 13.377 1.00 90.94 305 GLY A N 1
ATOM 2328 C CA . GLY A 1 305 ? -19.287 -11.063 13.043 1.00 90.94 305 GLY A CA 1
ATOM 2329 C C . GLY A 1 305 ? -18.762 -10.121 14.123 1.00 90.94 305 GLY A C 1
ATOM 2330 O O . GLY A 1 305 ? -19.430 -9.140 14.442 1.00 90.94 305 GLY A O 1
ATOM 2331 N N . PHE A 1 306 ? -17.600 -10.438 14.706 1.00 91.31 306 PHE A N 1
ATOM 2332 C CA . PHE A 1 306 ? -16.967 -9.706 15.812 1.00 91.31 306 PHE A CA 1
ATOM 2333 C C . PHE A 1 306 ? -17.817 -9.619 17.088 1.00 91.31 306 PHE A C 1
ATOM 2335 O O . PHE A 1 306 ? -17.624 -8.728 17.910 1.00 91.31 306 PHE A O 1
ATOM 2342 N N . ARG A 1 307 ? -18.761 -10.551 17.271 1.00 88.62 307 ARG A N 1
ATOM 2343 C CA . ARG A 1 307 ? -19.595 -10.644 18.482 1.00 88.62 307 ARG A CA 1
ATOM 2344 C C . ARG A 1 307 ? -18.935 -11.464 19.588 1.00 88.62 307 ARG A C 1
ATOM 2346 O O . ARG A 1 307 ? -19.215 -11.221 20.754 1.00 88.62 307 ARG A O 1
ATOM 2353 N N . HIS A 1 308 ? -18.083 -12.410 19.199 1.00 88.81 308 HIS A N 1
ATOM 2354 C CA . HIS A 1 308 ? -17.414 -13.370 20.074 1.00 88.81 308 HIS A CA 1
ATOM 2355 C C . HIS A 1 308 ? -15.896 -13.300 19.885 1.00 88.81 308 HIS A C 1
ATOM 2357 O O . HIS A 1 308 ? -15.291 -14.206 19.307 1.00 88.81 308 HIS A O 1
ATOM 2363 N N . LEU A 1 309 ? -15.289 -12.181 20.286 1.00 85.44 309 LEU A N 1
ATOM 2364 C CA . LEU A 1 309 ? -13.853 -11.926 20.110 1.00 85.44 309 LEU A CA 1
ATOM 2365 C C . LEU A 1 309 ? -12.984 -12.883 20.938 1.00 85.44 309 LEU A C 1
ATOM 2367 O O . LEU A 1 309 ? -11.880 -13.218 20.525 1.00 85.44 309 LEU A O 1
ATOM 2371 N N . GLU A 1 310 ? -13.519 -13.406 22.041 1.00 82.62 310 GLU A N 1
ATOM 2372 C CA . GLU A 1 310 ? -12.897 -14.424 22.890 1.00 82.62 310 GLU A CA 1
ATOM 2373 C C . GLU A 1 310 ? -12.556 -15.726 22.147 1.00 82.62 310 GLU A C 1
ATOM 2375 O O . GLU A 1 310 ? -11.697 -16.481 22.586 1.00 82.62 310 GLU A O 1
ATOM 2380 N N . ARG A 1 311 ? -13.187 -15.989 20.996 1.00 84.00 311 ARG A N 1
ATOM 2381 C CA . ARG A 1 311 ? -12.898 -17.176 20.175 1.00 84.00 311 ARG A CA 1
ATOM 2382 C C . ARG A 1 311 ? -11.587 -17.081 19.400 1.00 84.00 311 ARG A C 1
ATOM 2384 O O . ARG A 1 311 ? -11.186 -18.065 18.796 1.00 84.00 311 ARG A O 1
ATOM 2391 N N . LEU A 1 312 ? -10.942 -15.914 19.379 1.00 77.00 312 LEU A N 1
ATOM 2392 C CA . LEU A 1 312 ? -9.661 -15.716 18.697 1.00 77.00 312 LEU A CA 1
ATOM 2393 C C . LEU A 1 312 ? -8.455 -16.180 19.531 1.00 77.00 312 LEU A C 1
ATOM 2395 O O . LEU A 1 312 ? -7.364 -16.290 18.982 1.00 77.00 312 LEU A O 1
ATOM 2399 N N . THR A 1 313 ? -8.643 -16.467 20.824 1.00 68.00 313 THR A N 1
ATOM 2400 C CA . THR A 1 313 ? -7.587 -16.937 21.744 1.00 68.00 313 THR A CA 1
ATOM 2401 C C . THR A 1 313 ? -7.665 -18.430 22.071 1.00 68.00 313 THR A C 1
ATOM 2403 O O . THR A 1 313 ? -6.837 -18.930 22.834 1.00 68.00 313 THR A O 1
ATOM 2406 N N . THR A 1 314 ? -8.677 -19.131 21.546 1.00 56.59 314 THR A N 1
ATOM 2407 C CA . THR A 1 314 ? -8.931 -20.559 21.810 1.00 56.59 314 THR A CA 1
ATOM 2408 C C . THR A 1 314 ? -8.323 -21.426 20.717 1.00 56.59 314 THR A C 1
ATOM 2410 O O . THR A 1 314 ? -7.685 -22.443 21.069 1.00 56.59 314 THR A O 1
#